Protein AF-A0A537Z0R7-F1 (afdb_monomer_lite)

Secondary structure (DSSP, 8-state):
-HHHHHHHHHHHHHHHHHHHHHHHHHHHHHHHHHHHHHHHHHHHHHHHHT-S-TTTTSHHHHHHHHHHHH-HHHHHHHHHHHHHSHHHHHHHHHHHHHHHHHHHHHHHHHHHHHTT-GGGHHHHHHHHHHHHHHHHHHHHHHHHS--S-HHHHHHHHT-HHHHHH----HHHHHHHHHHHHHHHHHHHHHHHHHHHHHS-HHHHHHHTTHHHHHHHHHHHHHHHHHT---PPPP---

Radius of gyration: 26.12 Å; chains: 1; bounding box: 57×91×68 Å

Structure (mmCIF, N/CA/C/O backbone):
data_AF-A0A537Z0R7-F1
#
_entry.id   AF-A0A537Z0R7-F1
#
loop_
_atom_site.group_PDB
_atom_site.id
_atom_site.type_symbol
_atom_site.label_atom_id
_atom_site.label_alt_id
_atom_site.label_comp_id
_atom_site.label_asym_id
_atom_site.label_entity_id
_atom_site.label_se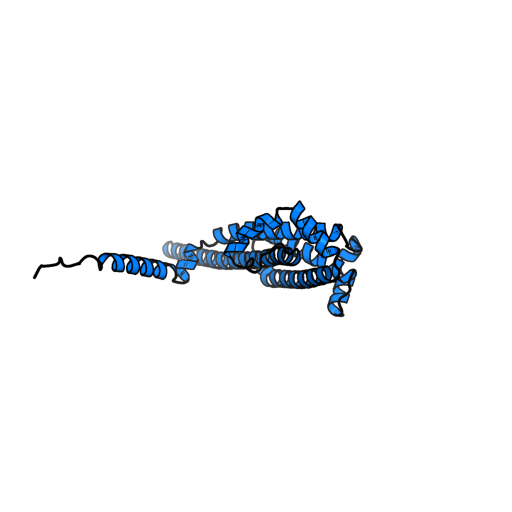q_id
_atom_site.pdbx_PDB_ins_code
_atom_site.Cartn_x
_atom_site.Cartn_y
_atom_site.Cartn_z
_atom_site.occupancy
_atom_site.B_iso_or_equiv
_atom_site.auth_seq_id
_atom_site.auth_comp_id
_atom_site.auth_asym_id
_atom_site.auth_atom_id
_atom_site.pdbx_PDB_model_num
ATOM 1 N N . MET A 1 1 ? -28.484 -10.956 49.593 1.00 58.69 1 MET A N 1
ATOM 2 C CA . MET A 1 1 ? -27.821 -11.671 48.478 1.00 58.69 1 MET A CA 1
ATOM 3 C C . MET A 1 1 ? -28.084 -11.028 47.112 1.00 58.69 1 MET A C 1
ATOM 5 O O . MET A 1 1 ? -27.124 -10.813 46.389 1.00 58.69 1 MET A O 1
ATOM 9 N N . ILE A 1 2 ? -29.323 -10.634 46.776 1.00 66.88 2 ILE A N 1
ATOM 10 C CA . ILE A 1 2 ? -29.669 -10.034 45.463 1.00 66.88 2 ILE A CA 1
ATOM 11 C C . ILE A 1 2 ? -28.912 -8.720 45.167 1.00 66.88 2 ILE A C 1
ATOM 13 O O . ILE A 1 2 ? -28.385 -8.552 44.073 1.00 66.88 2 ILE A O 1
ATOM 17 N N . VAL A 1 3 ? -28.779 -7.821 46.151 1.00 67.44 3 VAL A N 1
ATOM 18 C CA . VAL A 1 3 ? -28.092 -6.521 45.974 1.00 67.44 3 VAL A CA 1
ATOM 19 C C . VAL A 1 3 ? -26.603 -6.687 45.641 1.00 67.44 3 VAL A C 1
ATOM 21 O O . VAL A 1 3 ? -26.072 -5.962 44.811 1.00 67.44 3 VAL A O 1
ATOM 24 N N . VAL A 1 4 ? -25.929 -7.674 46.240 1.00 72.88 4 VAL A N 1
ATOM 25 C CA . VAL A 1 4 ? -24.499 -7.929 45.994 1.00 72.88 4 VAL A CA 1
ATOM 26 C C . VAL A 1 4 ? -24.278 -8.482 44.582 1.00 72.88 4 VAL A C 1
ATOM 28 O O . VAL A 1 4 ? -23.384 -8.016 43.884 1.00 72.88 4 VAL A O 1
ATOM 31 N N . MET A 1 5 ? -25.124 -9.413 44.125 1.00 68.56 5 MET A N 1
ATOM 32 C CA . MET A 1 5 ? -25.055 -9.960 42.761 1.00 68.56 5 MET A CA 1
ATOM 33 C C . MET A 1 5 ? -25.345 -8.906 41.684 1.00 68.56 5 MET A C 1
ATOM 35 O O . MET A 1 5 ? -24.653 -8.872 40.669 1.00 68.56 5 MET A O 1
ATOM 39 N N . LEU A 1 6 ? -26.305 -8.005 41.923 1.00 67.56 6 LEU A N 1
ATOM 40 C CA . LEU A 1 6 ? -26.606 -6.905 41.003 1.00 67.56 6 LEU A CA 1
ATOM 41 C C . LEU A 1 6 ? -25.430 -5.921 40.889 1.00 67.56 6 LEU A C 1
ATOM 43 O O . LEU A 1 6 ? -25.065 -5.525 39.785 1.00 67.56 6 LEU A O 1
ATOM 47 N N . SER A 1 7 ? -24.788 -5.578 42.009 1.00 54.25 7 SER A N 1
ATOM 48 C CA . SER A 1 7 ? -23.606 -4.708 42.012 1.00 54.25 7 SER A CA 1
ATOM 49 C C . SER A 1 7 ? -22.423 -5.330 41.269 1.00 54.25 7 SER A C 1
ATOM 51 O O . SER A 1 7 ? -21.758 -4.642 40.497 1.00 54.25 7 SER A O 1
ATOM 53 N N . VAL A 1 8 ? -22.182 -6.634 41.448 1.00 66.00 8 VAL A N 1
ATOM 54 C CA . VAL A 1 8 ? -21.129 -7.359 40.717 1.00 66.00 8 VAL A CA 1
ATOM 55 C C . VAL A 1 8 ? -21.419 -7.383 39.217 1.00 66.00 8 VAL A C 1
ATOM 57 O O . VAL A 1 8 ? -20.520 -7.101 38.430 1.00 66.00 8 VAL A O 1
ATOM 60 N N . ALA A 1 9 ? -22.665 -7.644 38.812 1.00 66.44 9 ALA A N 1
ATOM 61 C CA . ALA A 1 9 ? -23.053 -7.642 37.403 1.00 66.44 9 ALA A CA 1
ATOM 62 C C . ALA A 1 9 ? -22.859 -6.262 36.750 1.00 66.44 9 ALA A C 1
ATOM 64 O O . ALA A 1 9 ? -22.313 -6.174 35.654 1.00 66.44 9 ALA A O 1
ATOM 65 N N . ILE A 1 10 ? -23.231 -5.181 37.444 1.00 68.12 10 ILE A N 1
ATOM 66 C CA . ILE A 1 10 ? -23.053 -3.807 36.951 1.00 68.12 10 ILE A CA 1
ATOM 67 C C . ILE A 1 10 ? -21.567 -3.447 36.845 1.00 68.12 10 ILE A C 1
ATOM 69 O O . ILE A 1 10 ? -21.148 -2.881 35.838 1.00 68.12 10 ILE A O 1
ATOM 73 N N . ILE A 1 11 ? -20.751 -3.780 37.851 1.00 62.16 11 ILE A N 1
ATOM 74 C CA . ILE A 1 11 ? -19.303 -3.527 37.808 1.00 62.16 11 ILE A CA 1
ATOM 75 C C . ILE A 1 11 ? -18.658 -4.319 36.669 1.00 62.16 11 ILE A C 1
ATOM 77 O O . ILE A 1 11 ? -17.859 -3.753 35.922 1.00 62.16 11 ILE A O 1
ATOM 81 N N . ASN A 1 12 ? -19.023 -5.593 36.505 1.00 62.44 12 ASN A N 1
ATOM 82 C CA . ASN A 1 12 ? -18.499 -6.424 35.431 1.00 62.44 12 ASN A CA 1
ATOM 83 C C . ASN A 1 12 ? -18.873 -5.845 34.064 1.00 62.44 12 ASN A C 1
ATOM 85 O O . ASN A 1 12 ? -17.993 -5.642 33.239 1.00 62.44 12 ASN A O 1
ATOM 89 N N . GLU A 1 13 ? -20.132 -5.452 33.865 1.00 72.44 13 GLU A N 1
ATOM 90 C CA . GLU A 1 13 ? -20.587 -4.814 32.627 1.00 72.44 13 GLU A CA 1
ATOM 91 C C . GLU A 1 13 ? -19.848 -3.494 32.348 1.00 72.44 13 GLU A C 1
ATOM 93 O O . GLU A 1 13 ? -19.425 -3.237 31.223 1.00 72.44 13 GLU A O 1
ATOM 98 N N . VAL A 1 14 ? -19.617 -2.656 33.365 1.00 63.28 14 VAL A N 1
ATOM 99 C CA . VAL A 1 14 ? -18.873 -1.393 33.210 1.00 63.28 14 VAL A CA 1
ATOM 100 C C . VAL A 1 14 ? -17.404 -1.639 32.854 1.00 63.28 14 VAL A C 1
ATOM 102 O O . VAL A 1 14 ? -16.853 -0.931 32.004 1.00 63.28 14 VAL A O 1
ATOM 105 N N . LEU A 1 15 ? -16.760 -2.631 33.472 1.00 58.91 15 LEU A N 1
ATOM 106 C CA . LEU A 1 15 ? -15.382 -3.018 33.163 1.00 58.91 15 LEU A CA 1
ATOM 107 C C . LEU A 1 15 ? -15.274 -3.621 31.761 1.00 58.91 15 LEU A C 1
ATOM 109 O O . LEU A 1 15 ? -14.389 -3.223 31.003 1.00 58.91 15 LEU A O 1
ATOM 113 N N . GLU A 1 16 ? -16.203 -4.500 31.390 1.00 66.19 16 GLU A N 1
ATOM 114 C CA . GLU A 1 16 ? -16.312 -5.096 30.059 1.00 66.19 16 GLU A CA 1
ATOM 115 C C . GLU A 1 16 ? -16.501 -4.001 29.004 1.00 66.19 16 GLU A C 1
ATOM 117 O O . GLU A 1 16 ? -15.815 -3.982 27.984 1.00 66.19 16 GLU A O 1
ATOM 122 N N . ARG A 1 17 ? -17.362 -3.015 29.276 1.00 66.69 17 ARG A N 1
ATOM 123 C CA . ARG A 1 17 ? -17.638 -1.892 28.374 1.00 66.69 17 ARG A CA 1
ATOM 124 C C . ARG A 1 17 ? -16.438 -0.964 28.215 1.00 66.69 17 ARG A C 1
ATOM 126 O O . ARG A 1 17 ? -16.103 -0.595 27.090 1.00 66.69 17 ARG A O 1
ATOM 133 N N . ARG A 1 18 ? -15.736 -0.635 29.308 1.00 63.56 18 ARG A N 1
ATOM 134 C CA . ARG A 1 18 ? -14.476 0.132 29.256 1.00 63.56 18 ARG A CA 1
ATOM 135 C C . ARG A 1 18 ? -13.382 -0.628 28.523 1.00 63.56 18 ARG A C 1
ATOM 137 O O . ARG A 1 18 ? -12.630 -0.021 27.764 1.00 63.56 18 ARG A O 1
ATOM 144 N N . ARG A 1 19 ? -13.278 -1.938 28.753 1.00 61.25 19 ARG A N 1
ATOM 145 C CA . ARG A 1 19 ? -12.341 -2.814 28.053 1.00 61.25 19 ARG A CA 1
ATOM 146 C C . ARG A 1 19 ? -12.653 -2.775 26.560 1.00 61.25 19 ARG A C 1
ATOM 148 O O . ARG A 1 19 ? -11.791 -2.341 25.805 1.00 61.25 19 ARG A O 1
ATOM 155 N N . ARG A 1 20 ? -13.889 -3.074 26.147 1.00 68.69 20 ARG A N 1
ATOM 156 C CA . ARG A 1 20 ? -14.339 -2.987 24.744 1.00 68.69 20 ARG A CA 1
ATOM 157 C C . ARG A 1 20 ? -14.046 -1.617 24.119 1.00 68.69 20 ARG A C 1
ATOM 159 O O . ARG A 1 20 ? -13.521 -1.563 23.015 1.00 68.69 20 ARG A O 1
ATOM 166 N N . GLN A 1 21 ? -14.280 -0.514 24.836 1.00 69.56 21 GLN A N 1
ATOM 167 C CA . GLN A 1 21 ? -13.944 0.834 24.355 1.00 69.56 21 GLN A CA 1
ATOM 168 C C . GLN A 1 21 ? -12.436 1.052 24.167 1.00 69.56 21 GLN A C 1
ATOM 170 O O . GLN A 1 21 ? -12.022 1.559 23.126 1.00 69.56 21 GLN A O 1
ATOM 175 N N . ARG A 1 22 ? -11.590 0.648 25.123 1.00 67.88 22 ARG A N 1
ATOM 176 C CA . ARG A 1 22 ? -10.125 0.754 24.973 1.00 67.88 22 ARG A CA 1
ATOM 177 C C . ARG A 1 22 ? -9.618 -0.084 23.799 1.00 67.88 22 ARG A C 1
ATOM 179 O O . ARG A 1 22 ? -8.789 0.402 23.037 1.00 67.88 22 ARG A O 1
ATOM 186 N N . TRP A 1 23 ? -10.158 -1.289 23.625 1.00 75.00 23 TRP A N 1
ATOM 187 C CA . TRP A 1 23 ? -9.838 -2.150 22.487 1.00 75.00 23 TRP A CA 1
ATOM 188 C C . TRP A 1 23 ? -10.307 -1.553 21.155 1.00 75.00 23 TRP A C 1
ATOM 190 O O . TRP A 1 23 ? -9.570 -1.633 20.182 1.00 75.00 23 TRP A O 1
ATOM 200 N N . SER A 1 24 ? -11.457 -0.872 21.115 1.00 77.94 24 SER A N 1
ATOM 201 C CA . SER A 1 24 ? -11.941 -0.209 19.892 1.00 77.94 24 SER A CA 1
ATOM 202 C C . SER A 1 24 ? -11.053 0.957 19.441 1.00 77.94 24 SER A C 1
ATOM 204 O O . SER A 1 24 ? -10.777 1.089 18.253 1.00 77.94 24 SER A O 1
ATOM 206 N N . ILE A 1 25 ? -10.541 1.763 20.380 1.00 81.88 25 ILE A N 1
ATOM 207 C CA . ILE A 1 25 ? -9.628 2.874 20.065 1.00 81.88 25 ILE A CA 1
ATOM 208 C C . ILE A 1 25 ? -8.294 2.331 19.553 1.00 81.88 25 ILE A C 1
ATOM 210 O O . ILE A 1 25 ? -7.761 2.839 18.572 1.00 81.88 25 ILE A O 1
ATOM 214 N N . LEU A 1 26 ? -7.765 1.292 20.205 1.00 83.56 26 LEU A N 1
ATOM 215 C CA . LEU A 1 26 ? -6.527 0.650 19.778 1.00 83.56 26 LEU A CA 1
ATOM 216 C C . LEU A 1 26 ? -6.678 0.013 18.390 1.00 83.56 26 LEU A C 1
ATOM 218 O O . LEU A 1 26 ? -5.828 0.230 17.537 1.00 83.56 26 LEU A O 1
ATOM 222 N N . ALA A 1 27 ? -7.770 -0.714 18.145 1.00 83.38 27 ALA A N 1
ATOM 223 C CA . ALA A 1 27 ? -8.052 -1.311 16.843 1.00 83.38 27 ALA A CA 1
ATOM 224 C C . ALA A 1 27 ? -8.154 -0.248 15.742 1.00 83.38 27 ALA A C 1
ATOM 226 O O . ALA A 1 27 ? -7.529 -0.392 14.696 1.00 83.38 27 ALA A O 1
ATOM 227 N N . GLN A 1 28 ? -8.871 0.853 15.996 1.00 87.44 28 GLN A N 1
ATOM 228 C CA . GLN A 1 28 ? -8.931 1.959 15.044 1.00 87.44 28 GLN A CA 1
ATOM 229 C C . GLN A 1 28 ? -7.547 2.567 14.795 1.00 87.44 28 GLN A C 1
ATOM 231 O O . GLN A 1 28 ? -7.209 2.843 13.650 1.00 87.44 28 GLN A O 1
ATOM 236 N N . TYR A 1 29 ? -6.742 2.769 15.840 1.00 89.12 29 TYR A N 1
ATOM 237 C CA . TYR A 1 29 ? -5.389 3.299 15.686 1.00 89.12 29 TYR A CA 1
ATOM 238 C C . TYR A 1 29 ? -4.527 2.395 14.793 1.00 89.12 29 TYR A C 1
ATOM 240 O O . TYR A 1 29 ? -3.905 2.886 13.857 1.00 89.12 29 TYR A O 1
ATOM 248 N N . VAL A 1 30 ? -4.539 1.079 15.033 1.00 90.75 30 VAL A N 1
ATOM 249 C CA . VAL A 1 30 ? -3.808 0.110 14.199 1.00 90.75 30 VAL A CA 1
ATOM 250 C C . VAL A 1 30 ? -4.289 0.168 12.752 1.00 90.75 30 VAL A C 1
ATOM 252 O O . VAL A 1 30 ? -3.467 0.250 11.847 1.00 90.75 30 VAL A O 1
ATOM 255 N N . MET A 1 31 ? -5.603 0.211 12.516 1.00 91.25 31 MET A N 1
ATOM 256 C CA . MET A 1 31 ? -6.132 0.351 11.157 1.00 91.25 31 MET A CA 1
ATOM 257 C C . MET A 1 31 ? -5.668 1.635 10.470 1.00 91.25 31 MET A C 1
ATOM 259 O O . MET A 1 31 ? -5.361 1.603 9.287 1.00 91.25 31 MET A O 1
ATOM 263 N N . LEU A 1 32 ? -5.580 2.755 11.189 1.00 92.94 32 LEU A N 1
ATOM 264 C CA . LEU A 1 32 ? -5.088 4.011 10.622 1.00 92.94 32 LEU A CA 1
ATOM 265 C C . LEU A 1 32 ? -3.586 3.962 10.294 1.00 92.94 32 LEU A C 1
ATOM 267 O O . LEU A 1 32 ? -3.168 4.561 9.305 1.00 92.94 32 LEU A O 1
ATOM 271 N N . GLU A 1 33 ? -2.782 3.233 11.071 1.00 94.38 33 GLU A N 1
ATOM 272 C CA . GLU A 1 33 ? -1.371 2.982 10.736 1.00 94.38 33 GLU A CA 1
ATOM 273 C C . GLU A 1 33 ? -1.242 2.098 9.485 1.00 94.38 33 GLU A C 1
ATOM 275 O O . GLU A 1 33 ? -0.419 2.383 8.618 1.00 94.38 33 GLU A O 1
ATOM 280 N N . LEU A 1 34 ? -2.091 1.075 9.346 1.00 94.88 34 LEU A N 1
ATOM 281 C CA . LEU A 1 34 ? -2.148 0.228 8.149 1.00 94.88 34 LEU A CA 1
ATOM 282 C C . LEU A 1 34 ? -2.593 1.022 6.908 1.00 94.88 34 LEU A C 1
ATOM 284 O O . LEU A 1 34 ? -1.977 0.916 5.850 1.00 94.88 34 LEU A O 1
ATOM 288 N N . VAL A 1 35 ? -3.603 1.886 7.056 1.00 95.12 35 VAL A N 1
ATOM 289 C CA . VAL A 1 35 ? -4.034 2.848 6.025 1.00 95.12 35 VAL A CA 1
ATOM 290 C C . VAL A 1 35 ? -2.876 3.740 5.602 1.00 95.12 35 VAL A C 1
ATOM 292 O O . VAL A 1 35 ? -2.627 3.901 4.412 1.00 95.12 35 VAL A O 1
ATOM 295 N N . ARG A 1 36 ? -2.141 4.308 6.565 1.00 93.81 36 ARG A N 1
ATOM 296 C CA . ARG A 1 36 ? -0.975 5.151 6.285 1.00 93.81 36 ARG A CA 1
ATOM 297 C C . ARG A 1 36 ? 0.094 4.385 5.508 1.00 93.81 36 ARG A C 1
ATOM 299 O O . ARG A 1 36 ? 0.631 4.941 4.557 1.00 93.81 36 ARG A O 1
ATOM 306 N N . ASN A 1 37 ? 0.392 3.146 5.897 1.00 95.94 37 ASN A N 1
ATOM 307 C CA . ASN A 1 37 ? 1.381 2.318 5.212 1.00 95.94 37 ASN A CA 1
ATOM 308 C C . ASN A 1 37 ? 0.972 2.032 3.759 1.00 95.94 37 ASN A C 1
ATOM 310 O O . ASN A 1 37 ? 1.729 2.321 2.837 1.00 95.94 37 ASN A O 1
ATOM 314 N N . ALA A 1 38 ? -0.254 1.546 3.550 1.00 96.62 38 ALA A N 1
ATOM 315 C CA . ALA A 1 38 ? -0.785 1.291 2.215 1.00 96.62 38 ALA A CA 1
ATOM 316 C C . ALA A 1 38 ? -0.802 2.570 1.362 1.00 96.62 38 ALA A C 1
ATOM 318 O O . ALA A 1 38 ? -0.400 2.548 0.200 1.00 96.62 38 ALA A O 1
ATOM 319 N N . ARG A 1 39 ? -1.164 3.710 1.964 1.00 95.12 39 ARG A N 1
ATOM 320 C CA . ARG A 1 39 ? -1.139 5.010 1.296 1.00 95.12 39 ARG A CA 1
ATOM 321 C C . ARG A 1 39 ? 0.233 5.384 0.775 1.00 95.12 39 ARG A C 1
ATOM 323 O O . ARG A 1 39 ? 0.349 5.730 -0.393 1.00 95.12 39 ARG A O 1
ATOM 330 N N . LEU A 1 40 ? 1.250 5.290 1.631 1.00 94.38 40 LEU A N 1
ATOM 331 C CA . LEU A 1 40 ? 2.631 5.587 1.254 1.00 94.38 40 LEU A CA 1
ATOM 332 C C . LEU A 1 40 ? 3.071 4.750 0.051 1.00 94.38 40 LEU A C 1
ATOM 334 O O . LEU A 1 40 ? 3.684 5.294 -0.863 1.00 94.38 40 LEU A O 1
ATOM 338 N N . ILE A 1 41 ? 2.690 3.469 0.014 1.00 96.25 41 ILE A N 1
ATOM 339 C CA . ILE A 1 41 ? 3.040 2.569 -1.086 1.00 96.25 41 ILE A CA 1
ATOM 340 C C . ILE A 1 41 ? 2.459 3.062 -2.414 1.00 96.25 41 ILE A C 1
ATOM 342 O O . ILE A 1 41 ? 3.213 3.315 -3.355 1.00 96.25 41 ILE A O 1
ATOM 346 N N . TRP A 1 42 ? 1.137 3.225 -2.520 1.00 95.69 42 TRP A N 1
ATOM 347 C CA . TRP A 1 42 ? 0.546 3.575 -3.815 1.00 95.69 42 TRP A CA 1
ATOM 348 C C . TRP A 1 42 ? 0.859 5.019 -4.231 1.00 95.69 42 TRP A C 1
ATOM 350 O O . TRP A 1 42 ? 1.056 5.274 -5.421 1.00 95.69 42 TRP A O 1
ATOM 360 N N . THR A 1 43 ? 0.979 5.964 -3.287 1.00 93.75 43 THR A N 1
ATOM 361 C CA . THR A 1 43 ? 1.383 7.339 -3.622 1.00 93.75 43 THR A CA 1
ATOM 362 C C . THR A 1 43 ? 2.846 7.420 -4.043 1.00 93.75 43 THR A C 1
ATOM 364 O O . THR A 1 43 ? 3.147 8.138 -4.993 1.00 93.75 43 THR A O 1
ATOM 367 N N . GLY A 1 44 ? 3.739 6.659 -3.398 1.00 92.56 44 GLY A N 1
ATOM 368 C CA . GLY A 1 44 ? 5.155 6.600 -3.768 1.00 92.56 44 GLY A CA 1
ATOM 369 C C . GLY A 1 44 ? 5.354 6.032 -5.175 1.00 92.56 44 GLY A C 1
ATOM 370 O O . GLY A 1 44 ? 6.151 6.556 -5.954 1.00 92.56 44 GLY A O 1
ATOM 371 N N . VAL A 1 45 ? 4.556 5.027 -5.557 1.00 94.75 45 VAL A N 1
ATOM 372 C CA . VAL A 1 45 ? 4.538 4.499 -6.931 1.00 94.75 45 VAL A CA 1
ATOM 373 C C . VAL A 1 45 ? 4.068 5.554 -7.936 1.00 94.75 45 VAL A C 1
ATOM 375 O O . VAL A 1 45 ? 4.716 5.737 -8.967 1.00 94.75 45 VAL A O 1
ATOM 378 N N . LEU A 1 46 ? 2.973 6.272 -7.658 1.00 94.06 46 LEU A N 1
ATOM 379 C CA . LEU A 1 46 ? 2.491 7.333 -8.554 1.00 94.06 46 LEU A CA 1
ATOM 380 C C . LEU A 1 46 ? 3.493 8.482 -8.707 1.00 94.06 46 LEU A C 1
ATOM 382 O O . LEU A 1 46 ? 3.619 9.042 -9.799 1.00 94.06 46 LEU A O 1
ATOM 386 N N . GLU A 1 47 ? 4.190 8.841 -7.631 1.00 92.00 47 GLU A N 1
ATOM 387 C CA . GLU A 1 47 ? 5.238 9.859 -7.649 1.00 92.00 47 GLU A CA 1
ATOM 388 C C . GLU A 1 47 ? 6.376 9.450 -8.592 1.00 92.00 47 GLU A C 1
ATOM 390 O O . GLU A 1 47 ? 6.713 10.196 -9.513 1.00 92.00 47 GLU A O 1
ATOM 395 N N . HIS A 1 48 ? 6.883 8.222 -8.468 1.00 92.06 48 HIS A N 1
ATOM 396 C CA . HIS A 1 48 ? 7.941 7.704 -9.343 1.00 92.06 48 HIS A CA 1
ATOM 397 C C . HIS A 1 48 ? 7.487 7.517 -10.798 1.00 92.06 48 HIS A C 1
ATOM 399 O O . HIS A 1 48 ? 8.255 7.751 -11.741 1.00 92.06 48 HIS A O 1
ATOM 405 N N . ALA A 1 49 ? 6.218 7.157 -11.000 1.00 93.00 49 ALA A N 1
ATOM 406 C CA . ALA A 1 49 ? 5.594 7.111 -12.317 1.00 93.00 49 ALA A CA 1
ATOM 407 C C . ALA A 1 49 ? 5.441 8.509 -12.954 1.00 93.00 49 ALA A C 1
ATOM 409 O O . ALA A 1 49 ? 5.217 8.601 -14.160 1.00 93.00 49 ALA A O 1
ATOM 410 N N . GLY A 1 50 ? 5.605 9.594 -12.185 1.00 91.25 50 GLY A N 1
ATOM 411 C CA . GLY A 1 50 ? 5.414 10.970 -12.653 1.00 91.25 50 GLY A CA 1
ATOM 412 C C . GLY A 1 50 ? 3.942 11.345 -12.839 1.00 91.25 50 GLY A C 1
ATOM 413 O O . GLY A 1 50 ? 3.629 12.269 -13.586 1.00 91.25 50 GLY A O 1
ATOM 414 N N . LEU A 1 51 ? 3.036 10.608 -12.192 1.00 90.12 51 LEU A N 1
ATOM 415 C CA . LEU A 1 51 ? 1.586 10.795 -12.280 1.00 90.12 51 LEU A CA 1
ATOM 416 C C . LEU A 1 51 ? 1.036 11.639 -11.124 1.00 90.12 51 LEU A C 1
ATOM 418 O O . LEU A 1 51 ? -0.084 12.141 -11.206 1.00 90.12 51 LEU A O 1
ATOM 422 N N . LEU A 1 52 ? 1.815 11.812 -10.055 1.00 85.19 52 LEU A N 1
ATOM 423 C CA . LEU A 1 52 ? 1.445 12.651 -8.923 1.00 85.19 52 LEU A CA 1
ATOM 424 C C . LEU A 1 52 ? 1.861 14.107 -9.185 1.00 85.19 52 LEU A C 1
ATOM 426 O O . LEU A 1 52 ? 3.013 14.395 -9.504 1.00 85.19 52 LEU A O 1
ATOM 430 N N . ALA A 1 53 ? 0.924 15.046 -9.035 1.00 72.81 53 ALA A N 1
ATOM 431 C CA . ALA A 1 53 ? 1.252 16.471 -9.071 1.00 72.81 53 ALA A CA 1
ATOM 432 C C . ALA A 1 53 ? 2.132 16.859 -7.858 1.00 72.81 53 ALA A C 1
ATOM 434 O O . ALA A 1 53 ? 2.016 16.219 -6.814 1.00 72.81 53 ALA A O 1
ATOM 435 N N . PRO A 1 54 ? 2.930 17.945 -7.916 1.00 65.19 54 PRO A N 1
ATOM 436 C CA . PRO A 1 54 ? 3.781 18.387 -6.797 1.00 65.19 54 PRO A CA 1
ATOM 437 C C . PRO A 1 54 ? 3.026 18.645 -5.478 1.00 65.19 54 PRO A C 1
ATOM 439 O O . PRO A 1 54 ? 3.592 18.525 -4.398 1.00 65.19 54 PRO A O 1
ATOM 442 N N . ASP A 1 55 ? 1.732 18.969 -5.564 1.00 64.75 55 ASP A N 1
ATOM 443 C CA . ASP A 1 55 ? 0.824 19.159 -4.424 1.00 64.75 55 ASP A CA 1
ATOM 444 C C . ASP A 1 55 ? -0.034 17.912 -4.107 1.00 64.75 55 ASP A C 1
ATOM 446 O O . ASP A 1 55 ? -0.892 17.949 -3.224 1.00 64.75 55 ASP A O 1
ATOM 450 N N . GLY A 1 56 ? 0.180 16.804 -4.822 1.00 59.50 56 GLY A N 1
ATOM 451 C CA . GLY A 1 56 ? -0.646 15.594 -4.804 1.00 59.50 56 GLY A CA 1
ATOM 452 C C . GLY A 1 56 ? -0.617 14.811 -3.489 1.00 59.50 56 GLY A C 1
ATOM 453 O O . GLY A 1 56 ? -1.491 13.975 -3.264 1.00 59.50 56 GLY A O 1
ATOM 454 N N . ALA A 1 57 ? 0.325 15.119 -2.594 1.00 55.69 57 ALA A N 1
ATOM 455 C CA . ALA A 1 57 ? 0.422 14.534 -1.258 1.00 55.69 57 ALA A CA 1
ATOM 456 C C . ALA A 1 57 ? -0.481 15.219 -0.208 1.00 55.69 57 ALA A C 1
ATOM 458 O O . ALA A 1 57 ? -0.516 14.791 0.950 1.00 55.69 57 ALA A O 1
ATOM 459 N N . ARG A 1 58 ? -1.217 16.289 -0.562 1.00 66.19 58 ARG A N 1
ATOM 460 C CA . ARG A 1 58 ? -2.187 16.901 0.363 1.00 66.19 58 ARG A CA 1
ATOM 461 C C . ARG A 1 58 ? -3.340 15.926 0.649 1.00 66.19 58 ARG A C 1
ATOM 463 O O . ARG A 1 58 ? -3.774 15.222 -0.255 1.00 66.19 58 ARG A O 1
ATOM 470 N N . PRO A 1 59 ? -3.917 15.909 1.867 1.00 61.06 59 PRO A N 1
ATOM 471 C CA . PRO A 1 59 ? -5.015 14.995 2.205 1.00 61.06 59 PRO A CA 1
ATOM 472 C C . PRO A 1 59 ? -6.197 15.067 1.228 1.00 61.06 59 PRO A C 1
ATOM 474 O O . PRO A 1 59 ? -6.828 14.061 0.936 1.00 61.06 59 PRO A O 1
ATOM 477 N N . GLU A 1 60 ? -6.457 16.262 0.701 1.00 59.94 60 GLU A N 1
ATOM 478 C CA . GLU A 1 60 ? -7.575 16.583 -0.195 1.00 59.94 60 GLU A CA 1
ATOM 479 C C . GLU A 1 60 ? -7.336 16.091 -1.633 1.00 59.94 60 GLU A C 1
ATOM 481 O O . GLU A 1 60 ? -8.282 15.927 -2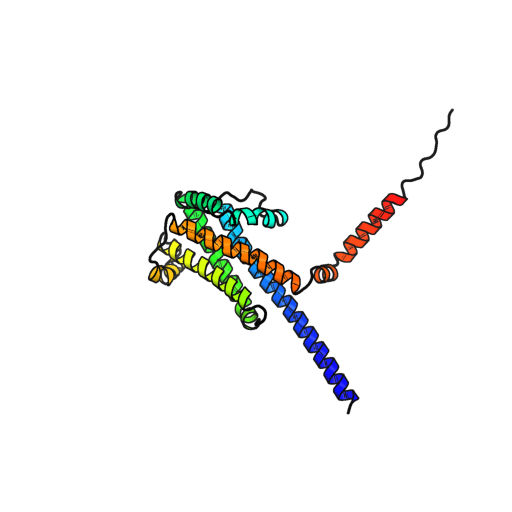.398 1.00 59.94 60 GLU A O 1
ATOM 486 N N . SER A 1 61 ? -6.076 15.829 -2.000 1.00 67.31 61 SER A N 1
ATOM 487 C CA . SER A 1 61 ? -5.686 15.288 -3.305 1.00 67.31 61 SER A CA 1
ATOM 488 C C . SER A 1 61 ? -5.509 13.771 -3.301 1.00 67.31 61 SER A C 1
ATOM 490 O O . SER A 1 61 ? -5.505 13.174 -4.371 1.00 67.31 61 SER A O 1
ATOM 492 N N . VAL A 1 62 ? -5.415 13.129 -2.131 1.00 74.38 62 VAL A N 1
ATOM 493 C CA . VAL A 1 62 ? -5.282 11.665 -2.023 1.00 74.38 62 VAL A CA 1
ATOM 494 C C . VAL A 1 62 ? -6.471 10.961 -2.687 1.00 74.38 62 VAL A C 1
ATOM 496 O O . VAL A 1 62 ? -6.274 10.164 -3.601 1.00 74.38 62 VAL A O 1
ATOM 499 N N . ASP A 1 63 ? -7.707 11.319 -2.324 1.00 74.38 63 ASP A N 1
ATOM 500 C CA . ASP A 1 63 ? -8.908 10.714 -2.925 1.00 74.38 63 ASP A CA 1
ATOM 501 C C . ASP A 1 63 ? -9.006 10.997 -4.437 1.00 74.38 63 ASP A C 1
ATOM 503 O O . ASP A 1 63 ? -9.496 10.168 -5.207 1.00 74.38 63 ASP A O 1
ATOM 507 N N . ALA A 1 64 ? -8.501 12.154 -4.877 1.00 79.88 64 ALA A N 1
ATOM 508 C CA . ALA A 1 64 ? -8.478 12.546 -6.284 1.00 79.88 64 ALA A CA 1
ATOM 509 C C . ALA A 1 64 ? -7.450 11.758 -7.115 1.00 79.88 64 ALA A C 1
ATOM 511 O O . ALA A 1 64 ? -7.625 11.634 -8.327 1.00 79.88 64 ALA A O 1
ATOM 512 N N . ASN A 1 65 ? -6.414 11.200 -6.479 1.00 85.81 65 ASN A N 1
ATOM 513 C CA . ASN A 1 65 ? -5.347 10.451 -7.144 1.00 85.81 65 ASN A CA 1
ATOM 514 C C . ASN A 1 65 ? -5.634 8.946 -7.239 1.00 85.81 65 ASN A C 1
ATOM 516 O O . ASN A 1 65 ? -5.104 8.289 -8.131 1.00 85.81 65 ASN A O 1
ATOM 520 N N . GLY A 1 66 ? -6.500 8.389 -6.384 1.00 86.62 66 GLY A N 1
ATOM 521 C CA . GLY A 1 66 ? -6.883 6.969 -6.435 1.00 86.62 66 GLY A CA 1
ATOM 522 C C . GLY A 1 66 ? -7.336 6.466 -7.823 1.00 86.62 66 GLY A C 1
ATOM 523 O O . GLY A 1 66 ? -6.937 5.372 -8.225 1.00 86.62 66 GLY A O 1
ATOM 524 N N . PRO A 1 67 ? -8.109 7.237 -8.623 1.00 92.44 67 PRO A N 1
ATOM 525 C CA . PRO A 1 67 ? -8.438 6.860 -9.999 1.00 92.44 67 PRO A CA 1
ATOM 526 C C . PRO A 1 67 ? -7.223 6.634 -10.908 1.00 92.44 67 PRO A C 1
ATOM 528 O O . PRO A 1 67 ? -7.313 5.802 -11.804 1.00 92.44 67 PRO A O 1
ATOM 531 N N . LEU A 1 68 ? -6.100 7.323 -10.673 1.00 92.50 68 LEU A N 1
ATOM 532 C CA . LEU A 1 68 ? -4.872 7.161 -11.461 1.00 92.50 68 LEU A CA 1
ATOM 533 C C . LEU A 1 68 ? -4.232 5.787 -11.238 1.00 92.50 68 LEU A C 1
ATOM 535 O O . LEU A 1 68 ? -3.683 5.212 -12.168 1.00 92.50 68 LEU A O 1
ATOM 539 N N . VAL A 1 69 ? -4.338 5.234 -10.024 1.00 93.44 69 VAL A N 1
ATOM 540 C CA . VAL A 1 69 ? -3.857 3.873 -9.723 1.00 93.44 69 VAL A CA 1
ATOM 541 C C . VAL A 1 69 ? -4.736 2.812 -10.395 1.00 93.44 69 VAL A C 1
ATOM 543 O O . VAL A 1 69 ? -4.258 1.765 -10.834 1.00 93.44 69 VAL A O 1
ATOM 546 N N . ARG A 1 70 ? -6.041 3.090 -10.497 1.00 93.44 70 ARG A N 1
ATOM 547 C CA . ARG A 1 70 ? -7.024 2.199 -11.130 1.00 93.44 70 ARG A CA 1
ATOM 548 C C . ARG A 1 70 ? -7.014 2.255 -12.656 1.00 93.44 70 ARG A C 1
ATOM 550 O O . ARG A 1 70 ? -7.560 1.353 -13.288 1.00 93.44 70 ARG A O 1
ATOM 557 N N . ASP A 1 71 ? -6.403 3.276 -13.253 1.00 95.75 71 ASP A N 1
ATOM 558 C CA . ASP A 1 71 ? -6.117 3.314 -14.686 1.00 95.75 71 ASP A CA 1
ATOM 559 C C . ASP A 1 71 ? -4.951 2.368 -15.009 1.00 95.75 71 ASP A C 1
ATOM 561 O O . ASP A 1 71 ? -3.812 2.794 -15.200 1.00 95.75 71 ASP A O 1
ATOM 565 N N . THR A 1 72 ? -5.232 1.058 -15.034 1.00 94.94 72 THR A N 1
ATOM 566 C CA . THR A 1 72 ? -4.215 0.021 -15.269 1.00 94.94 72 THR A CA 1
ATOM 567 C C . THR A 1 72 ? -3.390 0.298 -16.533 1.00 94.94 72 THR A C 1
ATOM 569 O O . THR A 1 72 ? -2.166 0.302 -16.427 1.00 94.94 72 THR A O 1
ATOM 572 N N . PRO A 1 73 ? -3.980 0.588 -17.715 1.00 96.19 73 PRO A N 1
ATOM 573 C CA . PRO A 1 73 ? -3.187 0.882 -18.909 1.00 96.19 73 PRO A CA 1
ATOM 574 C C . PRO A 1 73 ? -2.278 2.108 -18.749 1.00 96.19 73 PRO A C 1
ATOM 576 O O . PRO A 1 73 ? -1.112 2.049 -19.146 1.00 96.19 73 PRO A O 1
ATOM 579 N N . GLY A 1 74 ? -2.791 3.199 -18.167 1.00 95.25 74 GLY A N 1
ATOM 580 C CA . GLY A 1 74 ? -2.024 4.425 -17.948 1.00 95.25 74 GLY A CA 1
ATOM 581 C C . GLY A 1 74 ? -0.865 4.224 -16.973 1.00 95.25 74 GLY A C 1
ATOM 582 O O . GLY A 1 74 ? 0.276 4.581 -17.278 1.00 95.25 74 GLY A O 1
ATOM 583 N N . LEU A 1 75 ? -1.132 3.577 -15.836 1.00 96.12 75 LEU A N 1
ATOM 584 C CA . LEU A 1 75 ? -0.126 3.282 -14.822 1.00 96.12 75 LEU A CA 1
ATOM 585 C C . LEU A 1 75 ? 0.945 2.314 -15.345 1.00 96.12 75 LEU A C 1
ATOM 587 O O . LEU A 1 75 ? 2.137 2.576 -15.181 1.00 96.12 75 LEU A O 1
ATOM 591 N N . THR A 1 76 ? 0.549 1.235 -16.029 1.00 96.94 76 THR A N 1
ATOM 592 C CA . THR A 1 76 ? 1.490 0.290 -16.650 1.00 96.94 76 THR A CA 1
ATOM 593 C C . THR A 1 76 ? 2.382 0.994 -17.671 1.00 96.94 76 THR A C 1
ATOM 595 O O . THR A 1 76 ? 3.596 0.787 -17.670 1.00 96.94 76 THR A O 1
ATOM 598 N N . ALA A 1 77 ? 1.822 1.852 -18.530 1.00 96.38 77 ALA A N 1
ATOM 599 C CA . ALA A 1 77 ? 2.605 2.594 -19.516 1.00 96.38 77 ALA A CA 1
ATOM 600 C C . ALA A 1 77 ? 3.624 3.537 -18.854 1.00 96.38 77 ALA A C 1
ATOM 602 O O . ALA A 1 77 ? 4.782 3.578 -19.275 1.00 96.38 77 ALA A O 1
ATOM 603 N N . ALA A 1 78 ? 3.223 4.252 -17.799 1.00 96.31 78 ALA A N 1
ATOM 604 C CA . ALA A 1 78 ? 4.111 5.140 -17.052 1.00 96.31 78 ALA A CA 1
ATOM 605 C C . ALA A 1 78 ? 5.240 4.367 -16.348 1.00 96.31 78 ALA A C 1
ATOM 607 O O . ALA A 1 78 ? 6.408 4.752 -16.435 1.00 96.31 78 ALA A O 1
ATOM 608 N N . LEU A 1 79 ? 4.927 3.234 -15.716 1.00 96.50 79 LEU A N 1
ATOM 609 C CA . LEU A 1 79 ? 5.923 2.397 -15.042 1.00 96.50 79 LEU A CA 1
ATOM 610 C C . LEU A 1 79 ? 6.880 1.710 -16.014 1.00 96.50 79 LEU A C 1
ATOM 612 O O . LEU A 1 79 ? 8.065 1.595 -15.717 1.00 96.50 79 LEU A O 1
ATOM 616 N N . ARG A 1 80 ? 6.433 1.327 -17.213 1.00 96.06 80 ARG A N 1
ATOM 617 C CA . ARG A 1 80 ? 7.349 0.823 -18.249 1.00 96.06 80 ARG A CA 1
ATOM 618 C C . ARG A 1 80 ? 8.389 1.868 -18.652 1.00 96.06 80 ARG A C 1
ATOM 620 O O . ARG A 1 80 ? 9.536 1.507 -18.887 1.00 96.06 80 ARG A O 1
ATOM 627 N N . GLN A 1 81 ? 8.033 3.154 -18.667 1.00 95.19 81 GLN A N 1
ATOM 628 C CA . GLN A 1 81 ? 9.013 4.223 -18.895 1.00 95.19 81 GLN A CA 1
ATOM 629 C C . GLN A 1 81 ? 9.997 4.381 -17.730 1.00 95.19 81 GLN A C 1
ATOM 631 O O . GLN A 1 81 ? 11.149 4.728 -17.966 1.00 95.19 81 GLN A O 1
ATOM 636 N N . VAL A 1 82 ? 9.564 4.129 -16.489 1.00 95.00 82 VAL A N 1
ATOM 637 C CA . VAL A 1 82 ? 10.456 4.113 -15.317 1.00 95.00 82 VAL A CA 1
ATOM 638 C C . VAL A 1 82 ? 11.463 2.974 -15.426 1.00 95.00 82 VAL A C 1
ATOM 640 O O . VAL A 1 82 ? 12.649 3.199 -15.236 1.00 95.00 82 VAL A O 1
ATOM 643 N N . VAL A 1 83 ? 11.007 1.764 -15.760 1.00 94.12 83 VAL A N 1
ATOM 644 C CA . VAL A 1 83 ? 11.856 0.561 -15.761 1.00 94.12 83 VAL A CA 1
ATOM 645 C C . VAL A 1 83 ? 12.902 0.563 -16.886 1.00 94.12 83 VAL A C 1
ATOM 647 O O . VAL A 1 83 ? 13.930 -0.091 -16.757 1.00 94.12 83 VAL A O 1
ATOM 650 N N . VAL A 1 84 ? 12.670 1.290 -17.983 1.00 93.81 84 VAL A N 1
ATOM 651 C CA . VAL A 1 84 ? 13.639 1.414 -19.093 1.00 93.81 84 VAL A CA 1
ATOM 652 C C . VAL A 1 84 ? 14.734 2.458 -18.807 1.00 93.81 84 VAL A C 1
ATOM 654 O O . VAL A 1 84 ? 15.774 2.447 -19.462 1.00 93.81 84 VAL A O 1
ATOM 657 N N . ASP A 1 85 ? 14.525 3.356 -17.842 1.00 93.44 85 ASP A N 1
ATOM 658 C CA . ASP A 1 85 ? 15.495 4.374 -17.432 1.00 93.44 85 ASP A CA 1
ATOM 659 C C . ASP A 1 85 ? 16.198 3.939 -16.139 1.00 93.44 85 ASP A C 1
ATOM 661 O O . ASP A 1 85 ? 15.606 3.981 -15.063 1.00 93.44 85 ASP A O 1
ATOM 665 N N . ASP A 1 86 ? 17.477 3.564 -16.229 1.00 91.31 86 ASP A N 1
ATOM 666 C CA . ASP A 1 86 ? 18.263 3.058 -15.094 1.00 91.31 86 ASP A CA 1
ATOM 667 C C . ASP A 1 86 ? 18.289 4.009 -13.884 1.00 91.31 86 ASP A C 1
ATOM 669 O O . ASP A 1 86 ? 18.344 3.562 -12.737 1.00 91.31 86 ASP A O 1
ATOM 673 N N . VAL A 1 87 ? 18.262 5.328 -14.110 1.00 93.12 87 VAL A N 1
ATOM 674 C CA . VAL A 1 87 ? 18.280 6.314 -13.020 1.00 93.12 87 VAL A CA 1
ATOM 675 C C . VAL A 1 87 ? 16.929 6.332 -12.316 1.00 93.12 87 VAL A C 1
ATOM 677 O O . VAL A 1 87 ? 16.876 6.309 -11.084 1.00 93.12 87 VAL A O 1
ATOM 680 N N . ARG A 1 88 ? 15.833 6.336 -13.081 1.00 94.12 88 ARG A N 1
ATOM 681 C CA . ARG A 1 88 ? 14.477 6.298 -12.514 1.00 94.12 88 ARG A CA 1
ATOM 682 C C . ARG A 1 88 ? 14.171 4.955 -11.858 1.00 94.12 88 ARG A C 1
ATOM 684 O O . ARG A 1 88 ? 13.550 4.936 -10.797 1.00 94.12 88 ARG A O 1
ATOM 691 N N . LEU A 1 89 ? 14.630 3.857 -12.452 1.00 93.75 89 LEU A N 1
ATOM 692 C CA . LEU A 1 89 ? 14.515 2.515 -11.896 1.00 93.75 89 LEU A CA 1
ATOM 693 C C . LEU A 1 89 ? 15.241 2.412 -10.553 1.00 93.75 89 LEU A C 1
ATOM 695 O O . LEU A 1 89 ? 14.667 1.884 -9.604 1.00 93.75 89 LEU A O 1
ATOM 699 N N . ARG A 1 90 ? 16.456 2.966 -10.439 1.00 92.31 90 ARG A N 1
ATOM 700 C CA . ARG A 1 90 ? 17.181 3.005 -9.161 1.00 92.31 90 ARG A CA 1
ATOM 701 C C . ARG A 1 90 ? 16.423 3.798 -8.098 1.00 92.31 90 ARG A C 1
ATOM 703 O O . ARG A 1 90 ? 16.309 3.325 -6.974 1.00 92.31 90 ARG A O 1
ATOM 710 N N . GLY A 1 91 ? 15.850 4.948 -8.460 1.00 93.19 91 GLY A N 1
ATOM 711 C CA . GLY A 1 91 ? 14.992 5.717 -7.549 1.00 93.19 91 GLY A CA 1
ATOM 712 C C . GLY A 1 91 ? 13.786 4.907 -7.059 1.00 93.19 91 GLY A C 1
ATOM 713 O O . GLY A 1 91 ? 13.560 4.796 -5.858 1.00 93.19 91 GLY A O 1
ATOM 714 N N . LEU A 1 92 ? 13.071 4.246 -7.977 1.00 94.44 92 LEU A N 1
ATOM 715 C CA . LEU A 1 92 ? 11.948 3.367 -7.630 1.00 94.44 92 LEU A CA 1
ATOM 716 C C . LEU A 1 92 ? 12.381 2.200 -6.727 1.00 94.44 92 LEU A C 1
ATOM 718 O O . LEU A 1 92 ? 11.663 1.836 -5.799 1.00 94.44 92 LEU A O 1
ATOM 722 N N . HIS A 1 93 ? 13.544 1.603 -6.986 1.00 93.75 93 HIS A N 1
ATOM 723 C CA . HIS A 1 93 ? 14.095 0.519 -6.171 1.00 93.75 93 HIS A CA 1
ATOM 724 C C . HIS A 1 93 ? 14.439 0.986 -4.753 1.00 93.75 93 HIS A C 1
ATOM 726 O O . HIS A 1 93 ? 14.101 0.304 -3.784 1.00 93.75 93 HIS A O 1
ATOM 732 N N . GLU A 1 94 ? 15.068 2.151 -4.608 1.00 93.50 94 GLU A N 1
ATOM 733 C CA . GLU A 1 94 ? 15.339 2.751 -3.299 1.00 93.50 94 GLU A CA 1
ATOM 734 C C . GLU A 1 94 ? 14.042 3.017 -2.523 1.00 93.50 94 GLU A C 1
ATOM 736 O O . GLU A 1 94 ? 13.954 2.652 -1.349 1.00 93.50 94 GLU A O 1
ATOM 741 N N . GLU A 1 95 ? 13.014 3.548 -3.186 1.00 94.50 95 GLU A N 1
ATOM 742 C CA . GLU A 1 95 ? 11.704 3.783 -2.574 1.00 94.50 95 GLU A CA 1
ATOM 743 C C . GLU A 1 95 ? 11.030 2.473 -2.135 1.00 94.50 95 GLU A C 1
ATOM 745 O O . GLU A 1 95 ? 10.583 2.355 -0.995 1.00 94.50 95 GLU A O 1
ATOM 750 N N . ILE A 1 96 ? 11.022 1.440 -2.987 1.00 95.19 96 ILE A N 1
ATOM 751 C CA . ILE A 1 96 ? 10.484 0.111 -2.642 1.00 95.19 96 ILE A CA 1
ATOM 752 C C . ILE A 1 96 ? 11.178 -0.458 -1.398 1.00 95.19 96 ILE A C 1
ATOM 754 O O . ILE A 1 96 ? 10.518 -1.042 -0.536 1.00 95.19 96 ILE A O 1
ATOM 758 N N . ALA A 1 97 ? 12.489 -0.262 -1.261 1.00 93.44 97 ALA A N 1
ATOM 759 C CA . ALA A 1 97 ? 13.234 -0.724 -0.096 1.00 93.44 97 ALA A CA 1
ATOM 760 C C . ALA A 1 97 ? 12.835 0.009 1.191 1.00 93.44 97 ALA A C 1
ATOM 762 O O . ALA A 1 97 ? 12.703 -0.617 2.248 1.00 93.44 97 ALA A O 1
ATOM 763 N N . VAL A 1 98 ? 12.625 1.326 1.106 1.00 93.94 98 VAL A N 1
ATOM 764 C CA . VAL A 1 98 ? 12.135 2.146 2.223 1.00 93.94 98 VAL A CA 1
ATOM 765 C C . VAL A 1 98 ? 10.727 1.708 2.628 1.00 93.94 98 VAL A C 1
ATOM 767 O O . VAL A 1 98 ? 10.474 1.472 3.811 1.00 93.94 98 VAL A O 1
ATOM 770 N N . LEU A 1 99 ? 9.829 1.528 1.659 1.00 94.69 99 LEU A N 1
ATOM 771 C CA . LEU A 1 99 ? 8.446 1.110 1.886 1.00 94.69 99 LEU A CA 1
ATOM 772 C C . LEU A 1 99 ? 8.342 -0.312 2.458 1.00 94.69 99 LEU A C 1
ATOM 774 O O . LEU A 1 99 ? 7.539 -0.553 3.363 1.00 94.69 99 LEU A O 1
ATOM 778 N N . ALA A 1 100 ? 9.173 -1.245 1.986 1.00 94.31 100 ALA A N 1
ATOM 779 C CA . ALA A 1 100 ? 9.244 -2.600 2.529 1.00 94.31 100 ALA A CA 1
ATOM 780 C C . ALA A 1 100 ? 9.708 -2.591 3.994 1.00 94.31 100 ALA A C 1
ATOM 782 O O . ALA A 1 100 ? 9.073 -3.203 4.852 1.00 94.31 100 ALA A O 1
ATOM 783 N N . ALA A 1 101 ? 10.763 -1.831 4.309 1.00 92.94 101 ALA A N 1
ATOM 784 C CA . ALA A 1 101 ? 11.238 -1.689 5.684 1.00 92.94 101 ALA A CA 1
ATOM 785 C C . ALA A 1 101 ? 10.190 -1.033 6.600 1.00 92.94 101 ALA A C 1
ATOM 787 O O . ALA A 1 101 ? 10.024 -1.453 7.747 1.00 92.94 101 ALA A O 1
ATOM 788 N N . HIS A 1 102 ? 9.469 -0.027 6.097 1.00 93.75 102 HIS A N 1
ATOM 789 C CA . HIS A 1 102 ? 8.389 0.617 6.841 1.00 93.75 102 HIS A CA 1
ATOM 790 C C . HIS A 1 102 ? 7.220 -0.343 7.108 1.00 93.75 102 HIS A C 1
ATOM 792 O O . HIS A 1 102 ? 6.717 -0.397 8.230 1.00 93.75 102 HIS A O 1
ATOM 798 N N . SER A 1 103 ? 6.837 -1.147 6.112 1.00 93.12 103 SER A N 1
ATOM 799 C CA . SER A 1 103 ? 5.775 -2.153 6.242 1.00 93.12 103 SER A CA 1
ATOM 800 C C . SER A 1 103 ? 6.115 -3.198 7.308 1.00 93.12 103 SER A C 1
ATOM 802 O O . SER A 1 103 ? 5.298 -3.460 8.195 1.00 93.12 103 SER A O 1
ATOM 804 N N . ASP A 1 104 ? 7.342 -3.729 7.286 1.00 92.69 104 ASP A N 1
ATOM 805 C CA . ASP A 1 104 ? 7.841 -4.665 8.302 1.00 92.69 104 ASP A CA 1
ATOM 806 C C . ASP A 1 104 ? 7.807 -4.054 9.710 1.00 92.69 104 ASP A C 1
ATOM 808 O O . ASP A 1 104 ? 7.419 -4.715 10.679 1.00 92.69 104 ASP A O 1
ATOM 812 N N . GLU A 1 105 ? 8.183 -2.779 9.846 1.00 93.94 105 GLU A N 1
ATOM 813 C CA . GLU A 1 105 ? 8.151 -2.076 11.128 1.00 93.94 105 GLU A CA 1
ATOM 814 C C . GLU A 1 105 ? 6.720 -1.931 11.664 1.00 93.94 105 GLU A C 1
ATOM 816 O O . GLU A 1 105 ? 6.466 -2.219 12.839 1.00 93.94 105 GLU A O 1
ATOM 821 N N . VAL A 1 106 ? 5.777 -1.498 10.819 1.00 91.81 106 VAL A N 1
ATOM 822 C CA . VAL A 1 106 ? 4.366 -1.321 11.194 1.00 91.81 106 VAL A CA 1
ATOM 823 C C . VAL A 1 106 ? 3.756 -2.657 11.614 1.00 91.81 106 VAL A C 1
ATOM 825 O O . VAL A 1 106 ? 3.146 -2.739 12.686 1.00 91.81 106 VAL A O 1
ATOM 828 N N . LEU A 1 107 ? 3.959 -3.715 10.823 1.00 91.31 107 LEU A N 1
ATOM 829 C CA . LEU A 1 107 ? 3.434 -5.041 11.143 1.00 91.31 107 LEU A CA 1
ATOM 830 C C . LEU A 1 107 ? 4.075 -5.616 12.408 1.00 91.31 107 LEU A C 1
ATOM 832 O O . LEU A 1 107 ? 3.363 -6.099 13.289 1.00 91.31 107 LEU A O 1
ATOM 836 N N . GLY A 1 108 ? 5.396 -5.503 12.556 1.00 88.94 108 GLY A N 1
ATOM 837 C CA . GLY A 1 108 ? 6.114 -5.975 13.740 1.00 88.94 108 GLY A CA 1
ATOM 838 C C . GLY A 1 108 ? 5.674 -5.267 15.024 1.00 88.94 108 GLY A C 1
ATOM 839 O O . GLY A 1 108 ? 5.486 -5.911 16.058 1.00 88.94 108 GLY A O 1
ATOM 840 N N . ARG A 1 109 ? 5.439 -3.950 14.959 1.00 91.12 109 ARG A N 1
ATOM 841 C CA . ARG A 1 109 ? 4.973 -3.143 16.098 1.00 91.12 109 ARG A CA 1
ATOM 842 C C . ARG A 1 109 ? 3.584 -3.566 16.580 1.00 91.12 109 ARG A C 1
ATOM 844 O O . ARG A 1 109 ? 3.331 -3.551 17.785 1.00 91.12 109 ARG A O 1
ATOM 851 N N . TRP A 1 110 ? 2.694 -3.942 15.660 1.00 89.44 110 TRP A N 1
ATOM 852 C CA . TRP A 1 110 ? 1.285 -4.214 15.966 1.00 89.44 110 TRP A CA 1
ATOM 853 C C . TRP A 1 110 ? 0.896 -5.695 15.956 1.00 89.44 110 TRP A C 1
ATOM 855 O O . TRP A 1 110 ? -0.242 -6.010 16.303 1.00 89.44 110 TRP A O 1
ATOM 865 N N . ALA A 1 111 ? 1.822 -6.610 15.650 1.00 84.62 111 ALA A N 1
ATOM 866 C CA . ALA A 1 111 ? 1.570 -8.049 15.531 1.00 84.62 111 ALA A CA 1
ATOM 867 C C . ALA A 1 111 ? 0.771 -8.630 16.708 1.00 84.62 111 ALA A C 1
ATOM 869 O O . ALA A 1 111 ? -0.252 -9.281 16.511 1.00 84.62 111 ALA A O 1
ATOM 870 N N . ALA A 1 112 ? 1.172 -8.328 17.946 1.00 78.31 112 ALA A N 1
ATOM 871 C CA . ALA A 1 112 ? 0.481 -8.824 19.137 1.00 78.31 112 ALA A CA 1
ATOM 872 C C . ALA A 1 112 ? -0.977 -8.336 19.240 1.00 78.31 112 ALA A C 1
ATOM 874 O O . ALA A 1 112 ? -1.833 -9.053 19.753 1.00 78.31 112 ALA A O 1
ATOM 875 N N . VAL A 1 113 ? -1.273 -7.126 18.758 1.00 78.06 113 VAL A N 1
ATOM 876 C CA . VAL A 1 113 ? -2.634 -6.572 18.747 1.00 78.06 113 VAL A CA 1
ATOM 877 C C . VAL A 1 113 ? -3.458 -7.213 17.632 1.00 78.06 113 VAL A C 1
ATOM 879 O O . VAL A 1 113 ? -4.600 -7.597 17.872 1.00 78.06 113 VAL A O 1
ATOM 882 N N . MET A 1 114 ? -2.865 -7.376 16.449 1.00 81.00 114 MET A N 1
ATOM 883 C CA . MET A 1 114 ? -3.509 -7.977 15.280 1.00 81.00 114 MET A CA 1
ATOM 884 C C . MET A 1 114 ? -3.883 -9.450 15.512 1.00 81.00 114 MET A C 1
ATOM 886 O O . MET A 1 114 ? -4.994 -9.852 15.184 1.00 81.00 114 MET A O 1
ATOM 890 N N . LEU A 1 115 ? -3.031 -10.223 16.198 1.00 75.19 115 LEU A N 1
ATOM 891 C CA . LEU A 1 115 ? -3.300 -11.624 16.563 1.00 75.19 115 LEU A CA 1
ATOM 892 C C . LEU A 1 115 ? -4.477 -11.816 17.536 1.00 75.19 115 LEU A C 1
ATOM 894 O O . LEU A 1 115 ? -4.936 -12.936 17.722 1.00 75.19 115 LEU A O 1
ATOM 898 N N . ASN A 1 116 ? -4.944 -10.749 18.187 1.00 70.62 116 ASN A N 1
ATOM 899 C CA . ASN A 1 116 ? -6.081 -10.789 19.111 1.00 70.62 116 ASN A CA 1
ATOM 900 C C . ASN A 1 116 ? -7.344 -10.144 18.509 1.00 70.62 116 ASN A C 1
ATOM 902 O O . ASN A 1 116 ? -8.305 -9.871 19.232 1.00 70.62 116 ASN A O 1
ATOM 906 N N . ALA A 1 117 ? -7.335 -9.844 17.207 1.00 70.06 117 ALA A N 1
ATOM 907 C CA . ALA A 1 117 ? -8.365 -9.070 16.529 1.00 70.06 117 ALA A CA 1
ATOM 908 C C . ALA A 1 117 ? -9.186 -9.923 15.546 1.00 70.06 117 ALA A C 1
ATOM 910 O O . ALA A 1 117 ? -9.282 -9.579 14.372 1.00 70.06 117 ALA A O 1
ATOM 911 N N . ASP A 1 118 ? -9.831 -10.992 16.030 1.00 75.88 118 ASP A N 1
ATOM 912 C CA . ASP A 1 118 ? -10.619 -11.929 15.202 1.00 75.88 118 ASP A CA 1
ATOM 913 C C . ASP A 1 118 ? -11.624 -11.231 14.270 1.00 75.88 118 ASP A C 1
ATOM 915 O O . ASP A 1 118 ? -11.794 -11.615 13.117 1.00 75.88 118 ASP A O 1
ATOM 919 N N . ALA A 1 119 ? -12.263 -10.155 14.742 1.00 76.25 119 ALA A N 1
ATOM 920 C CA . ALA A 1 119 ? -13.241 -9.390 13.964 1.00 76.25 119 ALA A CA 1
ATOM 921 C C . ALA A 1 119 ? -12.647 -8.661 12.740 1.00 76.25 119 ALA A C 1
ATOM 923 O O . ALA A 1 119 ? -13.402 -8.191 11.893 1.00 76.25 119 ALA A O 1
ATOM 924 N N . TYR A 1 120 ? -11.319 -8.533 12.667 1.00 80.56 120 TYR A N 1
ATOM 925 C CA . TYR A 1 120 ? -10.593 -7.801 11.628 1.00 80.56 120 TYR A CA 1
ATOM 926 C C . TYR A 1 120 ? -9.482 -8.635 10.979 1.00 80.56 120 TYR A C 1
ATOM 928 O O . TYR A 1 120 ? -8.662 -8.074 10.253 1.00 80.56 120 TYR A O 1
ATOM 936 N N . ALA A 1 121 ? -9.457 -9.948 11.236 1.00 85.56 121 ALA A N 1
ATOM 937 C CA . ALA A 1 121 ? -8.413 -10.850 10.762 1.00 85.56 121 ALA A CA 1
ATOM 938 C C . ALA A 1 121 ? -8.242 -10.779 9.238 1.00 85.56 121 ALA A C 1
ATOM 940 O O . ALA A 1 121 ? -7.133 -10.587 8.766 1.00 85.56 121 ALA A O 1
ATOM 941 N N . GLU A 1 122 ? -9.338 -10.782 8.476 1.00 90.19 122 GLU A N 1
ATOM 942 C CA . GLU A 1 122 ? -9.287 -10.700 7.010 1.00 90.19 122 GLU A CA 1
ATOM 943 C C . GLU A 1 122 ? -8.600 -9.420 6.506 1.00 90.19 122 GLU A C 1
ATOM 945 O O . GLU A 1 122 ? -7.765 -9.465 5.608 1.00 90.19 122 GLU A O 1
ATOM 950 N N . VAL A 1 123 ? -8.902 -8.263 7.106 1.00 91.06 123 VAL A N 1
ATOM 951 C CA . VAL A 1 123 ? -8.264 -6.995 6.715 1.00 91.06 123 VAL A CA 1
ATOM 952 C C . VAL A 1 123 ? -6.782 -7.007 7.075 1.00 91.06 123 VAL A C 1
ATOM 954 O O . VAL A 1 123 ? -5.955 -6.566 6.281 1.00 91.06 123 VAL A O 1
ATOM 957 N N . VAL A 1 124 ? -6.438 -7.532 8.252 1.00 90.06 124 VAL A N 1
ATOM 958 C CA . VAL A 1 124 ? -5.044 -7.713 8.672 1.00 90.06 124 VAL A CA 1
ATOM 959 C C . VAL A 1 124 ? -4.297 -8.620 7.694 1.00 90.06 124 VAL A C 1
ATOM 961 O O . VAL A 1 124 ? -3.215 -8.246 7.250 1.00 90.06 124 VAL A O 1
ATOM 964 N N . ASP A 1 125 ? -4.875 -9.761 7.322 1.00 93.25 125 ASP A N 1
ATOM 965 C CA . ASP A 1 125 ? -4.262 -10.734 6.417 1.00 93.25 125 ASP A CA 1
ATOM 966 C C . ASP A 1 125 ? -3.946 -10.101 5.060 1.00 93.25 125 ASP A C 1
ATOM 968 O O . ASP A 1 125 ? -2.850 -10.281 4.532 1.00 93.25 125 ASP A O 1
ATOM 972 N N . ARG A 1 126 ? -4.848 -9.268 4.530 1.00 96.44 126 ARG A N 1
ATOM 973 C CA . ARG A 1 126 ? -4.605 -8.542 3.276 1.00 96.44 126 ARG A CA 1
ATOM 974 C C . ARG A 1 126 ? -3.488 -7.495 3.390 1.00 96.44 126 ARG A C 1
ATOM 976 O O . ARG A 1 126 ? -2.744 -7.296 2.435 1.00 96.44 126 ARG A O 1
ATOM 983 N N . HIS A 1 127 ? -3.312 -6.849 4.546 1.00 95.50 127 HIS A N 1
ATOM 984 C CA . HIS A 1 127 ? -2.152 -5.967 4.783 1.00 95.50 127 HIS A CA 1
ATOM 985 C C . HIS A 1 127 ? -0.842 -6.744 4.948 1.00 95.50 127 HIS A C 1
ATOM 987 O O . HIS A 1 127 ? 0.211 -6.261 4.533 1.00 95.50 127 HIS A O 1
ATOM 993 N N . VAL A 1 128 ? -0.895 -7.949 5.520 1.00 95.19 128 VAL A N 1
ATOM 994 C CA . VAL A 1 128 ? 0.255 -8.864 5.571 1.00 95.19 128 VAL A CA 1
ATOM 995 C C . VAL A 1 128 ? 0.629 -9.335 4.166 1.00 95.19 128 VAL A C 1
ATOM 997 O O . VAL A 1 128 ? 1.816 -9.388 3.849 1.00 95.19 128 VAL A O 1
ATOM 1000 N N . GLU A 1 129 ? -0.353 -9.620 3.311 1.00 96.25 129 GLU A N 1
ATOM 1001 C CA . GLU A 1 129 ? -0.143 -9.928 1.892 1.00 96.25 129 GLU A CA 1
ATOM 1002 C C . GLU A 1 129 ? 0.539 -8.762 1.172 1.00 96.25 129 GLU A C 1
ATOM 1004 O O . GLU A 1 129 ? 1.596 -8.962 0.584 1.00 96.25 129 GLU A O 1
ATOM 1009 N N . LEU A 1 130 ? 0.034 -7.532 1.323 1.00 97.81 130 LEU A N 1
ATOM 1010 C CA . LEU A 1 130 ? 0.660 -6.343 0.734 1.00 97.81 130 LEU A CA 1
ATOM 1011 C C . LEU A 1 130 ? 2.124 -6.170 1.174 1.00 97.81 130 LEU A C 1
ATOM 1013 O O . LEU A 1 130 ? 2.999 -5.912 0.345 1.00 97.81 130 LEU A O 1
ATOM 1017 N N . ALA A 1 131 ? 2.403 -6.312 2.473 1.00 95.75 131 ALA A N 1
ATOM 1018 C CA . ALA A 1 131 ? 3.762 -6.218 3.002 1.00 95.75 131 ALA A CA 1
ATOM 1019 C C . ALA A 1 131 ? 4.666 -7.354 2.491 1.00 95.75 131 ALA A C 1
ATOM 1021 O O . ALA A 1 131 ? 5.844 -7.142 2.199 1.00 95.75 131 ALA A O 1
ATOM 1022 N N . SER A 1 132 ? 4.106 -8.555 2.349 1.00 93.62 132 SER A N 1
ATOM 1023 C CA . SER A 1 132 ? 4.818 -9.706 1.797 1.00 93.62 132 SER A CA 1
ATOM 1024 C C . SER A 1 132 ? 5.153 -9.486 0.324 1.00 93.62 132 SER A C 1
ATOM 1026 O O . SER A 1 132 ? 6.291 -9.728 -0.069 1.00 93.62 132 SER A O 1
ATOM 1028 N N . ASP A 1 133 ? 4.218 -8.965 -0.471 1.00 95.62 133 ASP A N 1
ATOM 1029 C CA . ASP A 1 133 ? 4.416 -8.689 -1.894 1.00 95.62 133 ASP A CA 1
ATOM 1030 C C . ASP A 1 133 ? 5.487 -7.618 -2.128 1.00 95.62 133 ASP A C 1
ATOM 1032 O O . ASP A 1 133 ? 6.361 -7.786 -2.984 1.00 95.62 133 ASP A O 1
ATOM 1036 N N . ILE A 1 134 ? 5.477 -6.532 -1.347 1.00 95.56 134 ILE A N 1
ATOM 1037 C CA . ILE A 1 134 ? 6.503 -5.487 -1.467 1.00 95.56 134 ILE A CA 1
ATOM 1038 C C . ILE A 1 134 ? 7.871 -5.968 -0.968 1.00 95.56 134 ILE A C 1
ATOM 1040 O O . ILE A 1 134 ? 8.892 -5.673 -1.592 1.00 95.56 134 ILE A O 1
ATOM 1044 N N . GLY A 1 135 ? 7.914 -6.767 0.104 1.00 92.81 135 GLY A N 1
ATOM 1045 C CA . GLY A 1 135 ? 9.145 -7.389 0.594 1.00 92.81 135 GLY A CA 1
ATOM 1046 C C . GLY A 1 135 ? 9.727 -8.398 -0.401 1.00 92.81 135 GLY A C 1
ATOM 1047 O O . GLY A 1 135 ? 10.939 -8.419 -0.635 1.00 92.81 135 GLY A O 1
ATOM 1048 N N . TRP A 1 136 ? 8.863 -9.190 -1.041 1.00 93.19 136 TRP A N 1
ATOM 1049 C CA . TRP A 1 136 ? 9.218 -10.118 -2.113 1.00 93.19 136 TRP A CA 1
ATOM 1050 C C . TRP A 1 136 ? 9.817 -9.378 -3.306 1.00 93.19 136 TRP A C 1
ATOM 1052 O O . TRP A 1 136 ? 10.915 -9.718 -3.756 1.00 93.19 136 TRP A O 1
ATOM 1062 N N . LEU A 1 137 ? 9.145 -8.316 -3.761 1.00 94.62 137 LEU A N 1
ATOM 1063 C CA . LEU A 1 137 ? 9.623 -7.465 -4.844 1.00 94.62 137 LEU A CA 1
ATOM 1064 C C . LEU A 1 137 ? 10.981 -6.833 -4.517 1.00 94.62 137 LEU A C 1
ATOM 1066 O O . LEU A 1 137 ? 11.898 -6.908 -5.336 1.00 94.62 137 LEU A O 1
ATOM 1070 N N . ASN A 1 138 ? 11.144 -6.273 -3.314 1.00 93.19 138 ASN A N 1
ATOM 1071 C CA . ASN A 1 138 ? 12.424 -5.719 -2.874 1.00 93.19 138 ASN A CA 1
ATOM 1072 C C . ASN A 1 138 ? 13.540 -6.776 -2.905 1.00 93.19 138 ASN A C 1
ATOM 1074 O O . ASN A 1 138 ? 14.651 -6.490 -3.340 1.00 93.19 138 ASN A O 1
ATOM 1078 N N . GLY A 1 139 ? 13.253 -8.010 -2.480 1.00 90.75 139 GLY A N 1
ATOM 1079 C CA . GLY A 1 139 ? 14.219 -9.107 -2.527 1.00 90.75 139 GLY A CA 1
ATOM 1080 C C . GLY A 1 139 ? 14.677 -9.457 -3.947 1.00 90.75 139 GLY A C 1
ATOM 1081 O O . GLY A 1 139 ? 15.861 -9.723 -4.151 1.00 90.75 139 GLY A O 1
ATOM 1082 N N . LEU A 1 140 ? 13.768 -9.430 -4.928 1.00 91.38 140 LEU A N 1
ATOM 1083 C CA . LEU A 1 140 ? 14.099 -9.664 -6.340 1.00 91.38 140 LEU A CA 1
ATOM 1084 C C . LEU A 1 140 ? 14.930 -8.518 -6.936 1.00 91.38 140 LEU A C 1
ATOM 1086 O O . LEU A 1 140 ? 15.881 -8.771 -7.682 1.00 91.38 140 LEU A O 1
ATOM 1090 N N . LEU A 1 141 ? 14.601 -7.272 -6.585 1.00 90.50 141 LEU A N 1
ATOM 1091 C CA . LEU A 1 141 ? 15.350 -6.091 -7.017 1.00 90.50 141 LEU A CA 1
ATOM 1092 C C . LEU A 1 141 ? 16.751 -6.054 -6.399 1.00 90.50 141 LEU A C 1
ATOM 1094 O O . LEU A 1 141 ? 17.723 -5.917 -7.130 1.00 90.50 141 LEU A O 1
ATOM 1098 N N . ASP A 1 142 ? 16.881 -6.293 -5.091 1.00 90.31 142 ASP A N 1
ATOM 1099 C CA . ASP A 1 142 ? 18.178 -6.351 -4.399 1.00 90.31 142 ASP A CA 1
ATOM 1100 C C . ASP A 1 142 ? 19.078 -7.494 -4.897 1.00 90.31 142 ASP A C 1
ATOM 1102 O O . ASP A 1 142 ? 20.288 -7.474 -4.681 1.00 90.31 142 ASP A O 1
ATOM 1106 N N . ASN A 1 143 ? 18.513 -8.532 -5.514 1.00 85.75 143 ASN A N 1
ATOM 1107 C CA . ASN A 1 143 ? 19.30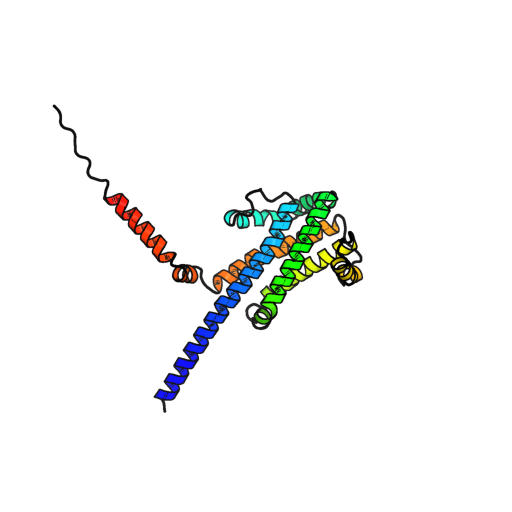6 -9.577 -6.157 1.00 85.75 143 ASN A CA 1
ATOM 1108 C C . ASN A 1 143 ? 19.796 -9.157 -7.548 1.00 85.75 143 ASN A C 1
ATOM 1110 O O . ASN A 1 143 ? 20.902 -9.523 -7.944 1.00 85.75 143 ASN A O 1
ATOM 1114 N N . SER A 1 144 ? 18.972 -8.401 -8.274 1.00 85.00 144 SER A N 1
ATOM 1115 C CA . SER A 1 144 ? 19.256 -7.953 -9.641 1.00 85.00 144 SER A CA 1
ATOM 1116 C C . SER A 1 144 ? 20.221 -6.761 -9.663 1.00 85.00 144 SER A C 1
ATOM 1118 O O . SER A 1 144 ? 21.139 -6.746 -10.479 1.00 85.00 144 SER A O 1
ATOM 1120 N N . ASP A 1 145 ? 20.062 -5.817 -8.730 1.00 84.38 145 ASP A N 1
ATOM 1121 C CA . ASP A 1 145 ? 20.970 -4.689 -8.483 1.00 84.38 145 ASP A CA 1
ATOM 1122 C C . ASP A 1 145 ? 21.404 -4.683 -7.001 1.00 84.38 145 ASP A C 1
ATOM 1124 O O . ASP A 1 145 ? 20.737 -4.099 -6.140 1.00 84.38 145 ASP A O 1
ATOM 1128 N N . PRO A 1 146 ? 22.481 -5.413 -6.645 1.00 82.19 146 PRO A N 1
ATOM 1129 C CA . PRO A 1 146 ? 22.870 -5.591 -5.255 1.00 82.19 146 PRO A CA 1
ATOM 1130 C C . PRO A 1 146 ? 23.262 -4.285 -4.559 1.00 82.19 146 PRO A C 1
ATOM 1132 O O . PRO A 1 146 ? 24.214 -3.628 -4.978 1.00 82.19 146 PRO A O 1
ATOM 1135 N N . PRO A 1 147 ? 22.651 -3.963 -3.407 1.00 81.50 147 PRO A N 1
ATOM 1136 C CA . PRO A 1 147 ? 22.977 -2.751 -2.670 1.00 81.50 147 PRO A CA 1
ATOM 1137 C C . PRO A 1 147 ? 24.393 -2.817 -2.089 1.00 81.50 147 PRO A C 1
ATOM 1139 O O . PRO A 1 147 ? 24.922 -3.899 -1.792 1.00 81.50 147 PRO A O 1
ATOM 1142 N N . ASP A 1 148 ? 24.989 -1.649 -1.847 1.00 81.25 148 ASP A N 1
ATOM 1143 C CA . ASP A 1 148 ? 26.312 -1.525 -1.220 1.00 81.25 148 ASP A CA 1
ATOM 1144 C C . ASP A 1 148 ? 26.334 -2.027 0.234 1.00 81.25 148 ASP A C 1
ATOM 1146 O O . ASP A 1 148 ? 27.360 -2.502 0.729 1.00 81.25 148 ASP A O 1
ATOM 1150 N N . ASP A 1 149 ? 25.188 -1.998 0.924 1.00 83.75 149 ASP A N 1
ATOM 1151 C CA . ASP A 1 149 ? 25.066 -2.524 2.282 1.00 83.75 149 ASP A CA 1
ATOM 1152 C C . ASP A 1 149 ? 25.138 -4.062 2.319 1.00 83.75 149 ASP A C 1
ATOM 1154 O O . ASP A 1 149 ? 24.224 -4.786 1.911 1.00 83.75 149 ASP A O 1
ATOM 1158 N N . SER A 1 150 ? 26.206 -4.569 2.939 1.00 82.19 150 SER A N 1
ATOM 1159 C CA . SER A 1 150 ? 26.435 -5.995 3.195 1.00 82.19 150 SER A CA 1
ATOM 1160 C C . SER A 1 150 ? 25.299 -6.715 3.946 1.00 82.19 150 SER A C 1
ATOM 1162 O O . SER A 1 150 ? 25.134 -7.931 3.795 1.00 82.19 150 SER A O 1
ATOM 1164 N N . ARG A 1 151 ? 24.522 -6.023 4.794 1.00 82.56 151 ARG A N 1
ATOM 1165 C CA . ARG A 1 151 ? 23.374 -6.625 5.495 1.00 82.56 151 ARG A CA 1
ATOM 1166 C C . ARG A 1 151 ? 22.190 -6.798 4.556 1.00 82.56 151 ARG A C 1
ATOM 1168 O O . ARG A 1 151 ? 21.588 -7.871 4.559 1.00 82.56 151 ARG A O 1
ATOM 1175 N N . ARG A 1 152 ? 21.871 -5.773 3.767 1.00 80.00 152 ARG A N 1
ATOM 1176 C CA . ARG A 1 152 ? 20.805 -5.818 2.761 1.00 80.00 152 ARG A CA 1
ATOM 1177 C C . ARG A 1 152 ? 21.109 -6.861 1.683 1.00 80.00 152 ARG A C 1
ATOM 1179 O O . ARG A 1 152 ? 20.273 -7.717 1.415 1.00 80.00 152 ARG A O 1
ATOM 1186 N N . ARG A 1 153 ? 22.361 -6.924 1.216 1.00 81.75 153 ARG A N 1
ATOM 1187 C CA . ARG A 1 153 ? 22.830 -7.948 0.267 1.00 81.75 153 ARG A CA 1
ATOM 1188 C C . ARG A 1 153 ? 22.641 -9.380 0.778 1.00 81.75 153 ARG A C 1
ATOM 1190 O O . ARG A 1 153 ? 22.147 -10.233 0.050 1.00 81.75 153 ARG A O 1
ATOM 1197 N N . ARG A 1 154 ? 22.988 -9.653 2.044 1.00 83.19 154 ARG A N 1
ATOM 1198 C CA . ARG A 1 154 ? 22.753 -10.977 2.653 1.00 83.19 154 ARG A CA 1
ATOM 1199 C C . ARG A 1 154 ? 21.270 -11.322 2.749 1.00 83.19 154 ARG A C 1
ATOM 1201 O O . ARG A 1 154 ? 20.911 -12.462 2.483 1.00 83.19 154 ARG A O 1
ATOM 1208 N N . ARG A 1 155 ? 20.420 -10.351 3.104 1.00 80.19 155 ARG A N 1
ATOM 1209 C CA . ARG A 1 155 ? 18.964 -10.549 3.151 1.00 80.19 155 ARG A CA 1
ATOM 1210 C C . ARG A 1 155 ? 18.400 -10.914 1.778 1.00 80.19 155 ARG A C 1
ATOM 1212 O O . ARG A 1 155 ? 17.654 -11.884 1.686 1.00 80.19 155 ARG A O 1
ATOM 1219 N N . ALA A 1 156 ? 18.821 -10.211 0.730 1.00 79.25 156 ALA A N 1
ATOM 1220 C CA . ALA A 1 156 ? 18.417 -10.496 -0.644 1.00 79.25 156 ALA A CA 1
ATOM 1221 C C . ALA A 1 156 ? 18.817 -11.909 -1.094 1.00 79.25 156 ALA A C 1
ATOM 1223 O O . ALA A 1 156 ? 17.981 -12.660 -1.584 1.00 79.25 156 ALA A O 1
ATOM 1224 N N . GLN A 1 157 ? 20.060 -12.323 -0.822 1.00 78.94 157 GLN A N 1
ATOM 1225 C CA . GLN A 1 157 ? 20.546 -13.678 -1.128 1.00 78.94 157 GLN A CA 1
ATOM 1226 C C . GLN A 1 157 ? 19.783 -14.780 -0.379 1.00 78.94 157 GLN A C 1
ATOM 1228 O O . GLN A 1 157 ? 19.667 -15.901 -0.868 1.00 78.94 157 GLN A O 1
ATOM 1233 N N . SER A 1 158 ? 19.266 -14.475 0.812 1.00 80.88 158 SER A N 1
ATOM 1234 C CA . SER A 1 158 ? 18.422 -15.391 1.584 1.00 80.88 158 SER A CA 1
ATOM 1235 C C . SER A 1 158 ? 16.935 -15.321 1.224 1.00 80.88 158 SER A C 1
ATOM 1237 O O . SER A 1 158 ? 16.147 -16.056 1.816 1.00 80.88 158 SER A O 1
ATOM 1239 N N . SER A 1 159 ? 16.536 -14.446 0.296 1.00 79.81 159 SER A N 1
ATOM 1240 C CA . SER A 1 159 ? 15.130 -14.252 -0.050 1.00 79.81 159 SER A CA 1
ATOM 1241 C C . SER A 1 159 ? 14.566 -15.491 -0.755 1.00 79.81 159 SER A C 1
ATOM 1243 O O . SER A 1 159 ? 15.107 -15.902 -1.788 1.00 79.81 159 SER A O 1
ATOM 1245 N N . PRO A 1 160 ? 13.449 -16.068 -0.268 1.00 83.12 160 PRO A N 1
ATOM 1246 C CA . PRO A 1 160 ? 12.731 -17.118 -0.987 1.00 83.12 160 PRO A CA 1
ATOM 1247 C C . PRO A 1 160 ? 12.298 -16.677 -2.389 1.00 83.12 160 PRO A C 1
ATOM 1249 O O . PRO A 1 160 ? 12.242 -17.506 -3.294 1.00 83.12 160 PRO A O 1
ATOM 1252 N N . ALA A 1 161 ? 12.073 -15.373 -2.587 1.00 81.81 161 ALA A N 1
ATOM 1253 C CA . ALA A 1 161 ? 11.704 -14.801 -3.875 1.00 81.81 161 ALA A CA 1
ATOM 1254 C C . ALA A 1 161 ? 12.715 -15.135 -4.970 1.00 81.81 161 ALA A C 1
ATOM 1256 O O . ALA A 1 161 ? 12.356 -15.614 -6.042 1.00 81.81 161 ALA A O 1
ATOM 1257 N N . VAL A 1 162 ? 13.999 -14.965 -4.661 1.00 82.12 162 VAL A N 1
ATOM 1258 C CA . VAL A 1 162 ? 15.102 -15.252 -5.584 1.00 82.12 162 VAL A CA 1
ATOM 1259 C C . VAL A 1 162 ? 15.201 -16.747 -5.873 1.00 82.12 162 VAL A C 1
ATOM 1261 O O . VAL A 1 162 ? 15.508 -17.143 -6.989 1.00 82.12 162 VAL A O 1
ATOM 1264 N N . GLN A 1 163 ? 14.909 -17.600 -4.892 1.00 78.62 163 GLN A N 1
ATOM 1265 C CA . GLN A 1 163 ? 14.958 -19.054 -5.077 1.00 78.62 163 GLN A CA 1
ATOM 1266 C C . GLN A 1 163 ? 13.809 -19.572 -5.949 1.00 78.62 163 GLN A C 1
ATOM 1268 O O . GLN A 1 163 ? 13.983 -20.559 -6.660 1.00 78.62 163 GLN A O 1
ATOM 1273 N N . ILE A 1 164 ? 12.645 -18.922 -5.880 1.00 81.56 164 ILE A N 1
ATOM 1274 C CA . ILE A 1 164 ? 11.419 -19.357 -6.556 1.00 81.56 164 ILE A CA 1
ATOM 1275 C C . ILE A 1 164 ? 11.292 -18.729 -7.949 1.00 81.56 164 ILE A C 1
ATOM 1277 O O . ILE A 1 164 ? 10.982 -19.438 -8.903 1.00 81.56 164 ILE A O 1
ATOM 1281 N N . GLU A 1 165 ? 11.546 -17.425 -8.081 1.00 82.81 165 GLU A N 1
ATOM 1282 C CA . GLU A 1 165 ? 11.385 -16.680 -9.341 1.00 82.81 165 GLU A CA 1
ATOM 1283 C C . GLU A 1 165 ? 12.721 -16.382 -10.047 1.00 82.81 165 GLU A C 1
ATOM 1285 O O . GLU A 1 165 ? 12.732 -16.079 -11.238 1.00 82.81 165 GLU A O 1
ATOM 1290 N N . GLY A 1 166 ? 13.865 -16.489 -9.360 1.00 77.75 166 GLY A N 1
ATOM 1291 C CA . GLY A 1 166 ? 15.194 -16.192 -9.914 1.00 77.75 166 GLY A CA 1
ATOM 1292 C C . GLY A 1 166 ? 15.507 -14.694 -9.969 1.00 77.75 166 GLY A C 1
ATOM 1293 O O . GLY A 1 166 ? 16.468 -14.232 -9.352 1.00 77.75 166 GLY A O 1
ATOM 1294 N N . GLY A 1 167 ? 14.694 -13.923 -10.689 1.00 79.88 167 GLY A N 1
ATOM 1295 C CA . GLY A 1 167 ? 14.855 -12.477 -10.851 1.00 79.88 167 GLY A CA 1
ATOM 1296 C C . GLY A 1 167 ? 13.639 -11.826 -11.507 1.00 79.88 167 GLY A C 1
ATOM 1297 O O . GLY A 1 167 ? 12.739 -12.514 -11.979 1.00 79.88 167 GLY A O 1
ATOM 1298 N N . ILE A 1 168 ? 13.616 -10.492 -11.534 1.00 86.19 168 ILE A N 1
ATOM 1299 C CA . ILE A 1 168 ? 12.534 -9.708 -12.140 1.00 86.19 168 ILE A CA 1
ATOM 1300 C C . ILE A 1 168 ? 13.117 -8.514 -12.894 1.00 86.19 168 ILE A C 1
ATOM 1302 O O . ILE A 1 168 ? 14.029 -7.854 -12.402 1.00 86.19 168 ILE A O 1
ATOM 1306 N N . ALA A 1 169 ? 12.610 -8.235 -14.094 1.00 85.12 169 ALA A N 1
ATOM 1307 C CA . ALA A 1 169 ? 13.067 -7.111 -14.907 1.00 85.12 169 ALA A CA 1
ATOM 1308 C C . ALA A 1 169 ? 12.009 -6.690 -15.937 1.00 85.12 169 ALA A C 1
ATOM 1310 O O . ALA A 1 169 ? 11.057 -7.425 -16.214 1.00 85.12 169 ALA A O 1
ATOM 1311 N N . GLY A 1 170 ? 12.209 -5.514 -16.538 1.00 88.00 170 GLY A N 1
ATOM 1312 C CA . GLY A 1 170 ? 11.444 -5.059 -17.698 1.00 88.00 170 GLY A CA 1
ATOM 1313 C C . GLY A 1 170 ? 9.934 -5.002 -17.450 1.00 88.00 170 GLY A C 1
ATOM 1314 O O . GLY A 1 170 ? 9.467 -4.488 -16.435 1.00 88.00 170 GLY A O 1
ATOM 1315 N N . GLU A 1 171 ? 9.157 -5.539 -18.388 1.00 89.88 171 GLU A N 1
ATOM 1316 C CA . GLU A 1 171 ? 7.691 -5.483 -18.330 1.00 89.88 171 GLU A CA 1
ATOM 1317 C C . GLU A 1 171 ? 7.112 -6.212 -17.112 1.00 89.88 171 GLU A C 1
ATOM 1319 O O . GLU A 1 171 ? 6.196 -5.695 -16.480 1.00 89.88 171 GLU A O 1
ATOM 1324 N N . GLN A 1 172 ? 7.696 -7.347 -16.714 1.00 91.69 172 GLN A N 1
ATOM 1325 C CA . GLN A 1 172 ? 7.237 -8.110 -15.550 1.00 91.69 172 GLN A CA 1
ATOM 1326 C C . GLN A 1 172 ? 7.379 -7.311 -14.248 1.00 91.69 172 GLN A C 1
ATOM 1328 O O . GLN A 1 172 ? 6.520 -7.397 -13.369 1.00 91.69 172 GLN A O 1
ATOM 1333 N N . LEU A 1 173 ? 8.449 -6.516 -14.126 1.00 94.00 173 LEU A N 1
ATOM 1334 C CA . LEU A 1 173 ? 8.643 -5.619 -12.989 1.00 94.00 173 LEU A CA 1
ATOM 1335 C C . LEU A 1 173 ? 7.564 -4.533 -12.962 1.00 94.00 173 LEU A C 1
ATOM 1337 O O . LEU A 1 173 ? 6.936 -4.325 -11.925 1.00 94.00 173 LEU A O 1
ATOM 1341 N N . ALA A 1 174 ? 7.322 -3.875 -14.099 1.00 95.44 174 ALA A N 1
ATOM 1342 C CA . ALA A 1 174 ? 6.288 -2.849 -14.197 1.00 95.44 174 ALA A CA 1
ATOM 1343 C C . ALA A 1 174 ? 4.908 -3.415 -13.822 1.00 95.44 174 ALA A C 1
ATOM 1345 O O . ALA A 1 174 ? 4.217 -2.833 -12.989 1.00 95.44 174 ALA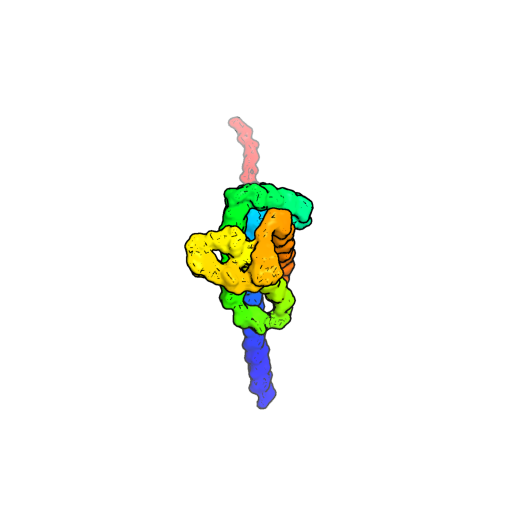 A O 1
ATOM 1346 N N . ASP A 1 175 ? 4.544 -4.579 -14.361 1.00 96.06 175 ASP A N 1
ATOM 1347 C CA . ASP A 1 175 ? 3.257 -5.221 -14.091 1.00 96.06 175 ASP A CA 1
ATOM 1348 C C . ASP A 1 175 ? 3.115 -5.614 -12.605 1.00 96.06 175 ASP A C 1
ATOM 1350 O O . ASP A 1 175 ? 2.053 -5.421 -12.009 1.00 96.06 175 ASP A O 1
ATOM 1354 N N . ARG A 1 176 ? 4.188 -6.094 -11.957 1.00 96.00 176 ARG A N 1
ATOM 1355 C CA . ARG A 1 176 ? 4.171 -6.410 -10.517 1.00 96.00 176 ARG A CA 1
ATOM 1356 C C . ARG A 1 176 ? 3.975 -5.160 -9.657 1.00 96.00 176 ARG A C 1
ATOM 1358 O O . ARG A 1 176 ? 3.183 -5.193 -8.717 1.00 96.00 176 ARG A O 1
ATOM 1365 N N . VAL A 1 177 ? 4.662 -4.064 -9.981 1.00 97.06 177 VAL A N 1
ATOM 1366 C CA . VAL A 1 177 ? 4.520 -2.787 -9.259 1.00 97.06 177 VAL A CA 1
ATOM 1367 C C . VAL A 1 177 ? 3.093 -2.244 -9.385 1.00 97.06 177 VAL A C 1
ATOM 1369 O O . VAL A 1 177 ? 2.539 -1.773 -8.394 1.00 97.06 177 VAL A O 1
ATOM 1372 N N . VAL A 1 178 ? 2.467 -2.369 -10.562 1.00 97.88 178 VAL A N 1
ATOM 1373 C CA . VAL A 1 178 ? 1.056 -1.997 -10.779 1.00 97.88 178 VAL A CA 1
ATOM 1374 C C . VAL A 1 178 ? 0.136 -2.776 -9.842 1.00 97.88 178 VAL A C 1
ATOM 1376 O O . VAL A 1 178 ? -0.682 -2.171 -9.153 1.00 97.88 178 VAL A O 1
ATOM 1379 N N . VAL A 1 179 ? 0.289 -4.103 -9.783 1.00 97.69 179 VAL A N 1
ATOM 1380 C CA . VAL A 1 179 ? -0.556 -4.966 -8.940 1.00 97.69 179 VAL A CA 1
ATOM 1381 C C . VAL A 1 179 ? -0.424 -4.598 -7.460 1.00 97.69 179 VAL A C 1
ATOM 1383 O O . VAL A 1 179 ? -1.436 -4.450 -6.776 1.00 97.69 179 VAL A O 1
ATOM 1386 N N . ILE A 1 180 ? 0.802 -4.377 -6.977 1.00 98.12 180 ILE A N 1
ATOM 1387 C CA . ILE A 1 180 ? 1.057 -3.972 -5.586 1.00 98.12 180 ILE A CA 1
ATOM 1388 C C . ILE A 1 180 ? 0.441 -2.600 -5.291 1.00 98.12 180 ILE A C 1
ATOM 1390 O O . ILE A 1 180 ? -0.203 -2.423 -4.258 1.00 98.12 180 ILE A O 1
ATOM 1394 N N . ALA A 1 181 ? 0.591 -1.630 -6.198 1.00 97.50 181 ALA A N 1
ATOM 1395 C CA . ALA A 1 181 ? 0.015 -0.299 -6.028 1.00 97.50 181 ALA A CA 1
ATOM 1396 C C . ALA A 1 181 ? -1.521 -0.337 -5.982 1.00 97.50 181 ALA A C 1
ATOM 1398 O O . ALA A 1 181 ? -2.131 0.354 -5.168 1.00 97.50 181 ALA A O 1
ATOM 1399 N N . GLN A 1 182 ? -2.148 -1.169 -6.815 1.00 97.56 182 GLN A N 1
ATOM 1400 C CA . GLN A 1 182 ? -3.601 -1.347 -6.835 1.00 97.56 182 GLN A CA 1
ATOM 1401 C C . GLN A 1 182 ? -4.119 -2.007 -5.558 1.00 97.56 182 GLN A C 1
ATOM 1403 O O . GLN A 1 182 ? -5.091 -1.521 -4.980 1.00 97.56 182 GLN A O 1
ATOM 1408 N N . LEU A 1 183 ? -3.437 -3.050 -5.076 1.00 97.81 183 LEU A N 1
ATOM 1409 C CA . LEU A 1 183 ? -3.746 -3.665 -3.787 1.00 97.81 183 LEU A CA 1
ATOM 1410 C C . LEU A 1 183 ? -3.624 -2.647 -2.644 1.00 97.81 183 LEU A C 1
ATOM 1412 O O . LEU A 1 183 ? -4.501 -2.559 -1.786 1.00 97.81 183 LEU A O 1
ATOM 1416 N N . ALA A 1 184 ? -2.561 -1.844 -2.649 1.00 97.75 184 ALA A N 1
ATOM 1417 C CA . ALA A 1 184 ? -2.343 -0.808 -1.651 1.00 97.75 184 ALA A CA 1
ATOM 1418 C C . ALA A 1 184 ? -3.436 0.278 -1.674 1.00 97.75 184 ALA A C 1
ATOM 1420 O O . ALA A 1 184 ? -3.922 0.672 -0.614 1.00 97.75 184 ALA A O 1
ATOM 1421 N N . GLU A 1 185 ? -3.871 0.741 -2.849 1.00 96.56 185 GLU A N 1
ATOM 1422 C CA . GLU A 1 185 ? -4.972 1.711 -2.966 1.00 96.56 185 GLU A CA 1
ATOM 1423 C C . GLU A 1 185 ? -6.301 1.132 -2.470 1.00 96.56 185 GLU A C 1
ATOM 1425 O O . GLU A 1 185 ? -7.035 1.791 -1.727 1.00 96.56 185 GLU A O 1
ATOM 1430 N N . GLU A 1 186 ? -6.597 -0.120 -2.825 1.00 96.50 186 GLU A N 1
ATOM 1431 C CA . GLU A 1 186 ? -7.795 -0.810 -2.355 1.00 96.50 186 GLU A CA 1
ATOM 1432 C C . GLU A 1 186 ? -7.803 -0.932 -0.826 1.00 96.50 186 GLU A C 1
ATOM 1434 O O . GLU A 1 186 ? -8.817 -0.631 -0.184 1.00 96.50 186 GLU A O 1
ATOM 1439 N N . LEU A 1 187 ? -6.669 -1.325 -0.239 1.00 96.88 187 LEU A N 1
ATOM 1440 C CA . LEU A 1 187 ? -6.529 -1.495 1.202 1.00 96.88 187 LEU A CA 1
ATOM 1441 C C . LEU A 1 187 ? -6.546 -0.175 1.964 1.00 96.88 187 LEU A C 1
ATOM 1443 O O . LEU A 1 187 ? -7.172 -0.131 3.021 1.00 96.88 187 LEU A O 1
ATOM 1447 N N . ASP A 1 188 ? -5.930 0.891 1.451 1.00 95.12 188 ASP A N 1
ATOM 1448 C CA . ASP A 1 188 ? -6.048 2.243 2.012 1.00 95.12 188 ASP A CA 1
ATOM 1449 C C . ASP A 1 188 ? -7.529 2.626 2.138 1.00 95.12 188 ASP A C 1
ATOM 1451 O O . ASP A 1 188 ? -8.044 2.821 3.244 1.00 95.12 188 ASP A O 1
ATOM 1455 N N . ARG A 1 189 ? -8.250 2.624 1.012 1.00 93.88 189 ARG A N 1
ATOM 1456 C CA . ARG A 1 189 ? -9.653 3.043 0.961 1.00 93.88 189 ARG A CA 1
ATOM 1457 C C . ARG A 1 189 ? -10.554 2.160 1.826 1.00 93.88 189 ARG A C 1
ATOM 1459 O O . ARG A 1 189 ? -11.328 2.676 2.635 1.00 93.88 189 ARG A O 1
ATOM 1466 N N . GLY A 1 190 ? -10.463 0.838 1.669 1.00 94.00 190 GLY A N 1
ATOM 1467 C CA . GLY A 1 190 ? -11.316 -0.117 2.383 1.00 94.00 190 GLY A CA 1
ATOM 1468 C C . GLY A 1 190 ? -11.055 -0.137 3.890 1.00 94.00 190 GLY A C 1
ATOM 1469 O O . GLY A 1 190 ? -11.993 -0.134 4.693 1.00 94.00 190 GLY A O 1
ATOM 1470 N N . THR A 1 191 ? -9.785 -0.085 4.296 1.00 93.94 191 THR A N 1
ATOM 1471 C CA . THR A 1 191 ? -9.410 -0.087 5.718 1.00 93.94 191 THR A CA 1
ATOM 1472 C C . THR A 1 191 ? -9.768 1.235 6.381 1.00 93.94 191 THR A C 1
ATOM 1474 O O . THR A 1 191 ? -10.224 1.232 7.524 1.00 93.94 191 THR A O 1
ATOM 1477 N N . LEU A 1 192 ? -9.632 2.364 5.679 1.00 92.50 192 LEU A N 1
ATOM 1478 C CA . LEU A 1 192 ? -10.046 3.664 6.201 1.00 92.50 192 LEU A CA 1
ATOM 1479 C C . LEU A 1 192 ? -11.555 3.704 6.447 1.00 92.50 192 LEU A C 1
ATOM 1481 O O . LEU A 1 192 ? -11.995 4.134 7.515 1.00 92.50 192 LEU A O 1
ATOM 1485 N N . GLU A 1 193 ? -12.350 3.215 5.495 1.00 90.88 193 GLU A N 1
ATOM 1486 C CA . GLU A 1 193 ? -13.800 3.126 5.655 1.00 90.88 193 GLU A CA 1
ATOM 1487 C C . GLU A 1 193 ? -14.178 2.290 6.887 1.00 90.88 193 GLU A C 1
ATOM 1489 O O . GLU A 1 193 ? -15.016 2.708 7.693 1.00 90.88 193 GLU A O 1
ATOM 1494 N N . LEU A 1 194 ? -13.524 1.141 7.080 1.00 89.69 194 LEU A N 1
ATOM 1495 C CA . LEU A 1 194 ? -13.732 0.299 8.254 1.00 89.69 194 LEU A CA 1
ATOM 1496 C C . LEU A 1 194 ? -13.304 1.002 9.550 1.00 89.69 194 LEU A C 1
ATOM 1498 O O . LEU A 1 194 ? -14.075 1.039 10.512 1.00 89.69 194 LEU A O 1
ATOM 1502 N N . ALA A 1 195 ? -12.121 1.617 9.572 1.00 89.00 195 ALA A N 1
ATOM 1503 C CA . ALA A 1 195 ? -11.578 2.311 10.736 1.00 89.00 195 ALA A CA 1
ATOM 1504 C C . ALA A 1 195 ? -12.522 3.415 11.228 1.00 89.00 195 ALA A C 1
ATOM 1506 O O . ALA A 1 195 ? -12.763 3.549 12.431 1.00 89.00 195 ALA A O 1
ATOM 1507 N N . LEU A 1 196 ? -13.105 4.186 10.307 1.00 88.38 196 LEU A N 1
ATOM 1508 C CA . LEU A 1 196 ? -14.041 5.267 10.625 1.00 88.38 196 LEU A CA 1
ATOM 1509 C C . LEU A 1 196 ? -15.380 4.764 11.194 1.00 88.38 196 LEU A C 1
ATOM 1511 O O . LEU A 1 196 ? -16.064 5.522 11.887 1.00 88.38 196 LEU A O 1
ATOM 1515 N N . ARG A 1 197 ? -15.741 3.494 10.960 1.00 86.25 197 ARG A N 1
ATOM 1516 C CA . ARG A 1 197 ? -16.928 2.852 11.551 1.00 86.25 197 ARG A CA 1
ATOM 1517 C C . ARG A 1 197 ? -16.692 2.357 12.983 1.00 86.25 197 ARG A C 1
ATOM 1519 O O . ARG A 1 197 ? -17.652 2.298 13.748 1.00 86.25 197 ARG A O 1
ATOM 1526 N N . ILE A 1 198 ? -15.450 2.032 13.368 1.00 83.06 198 ILE A N 1
ATOM 1527 C CA . ILE A 1 198 ? -15.125 1.509 14.714 1.00 83.06 198 ILE A CA 1
ATOM 1528 C C . ILE A 1 198 ? -15.334 2.577 15.790 1.00 83.06 198 ILE A C 1
ATOM 1530 O O . ILE A 1 198 ? -16.035 2.349 16.777 1.00 83.06 198 ILE A O 1
ATOM 1534 N N . VAL A 1 199 ? -14.728 3.753 15.603 1.00 78.94 199 VAL A N 1
ATOM 1535 C CA . VAL A 1 199 ? -14.935 4.916 16.476 1.00 78.94 199 VAL A CA 1
ATOM 1536 C C . VAL A 1 199 ? -15.333 6.111 15.607 1.00 78.94 199 VAL A C 1
ATOM 1538 O O . VAL A 1 199 ? -14.503 6.616 14.847 1.00 78.94 199 VAL A O 1
ATOM 1541 N N . PRO A 1 200 ? -16.577 6.607 15.719 1.00 77.06 200 PRO A N 1
ATOM 1542 C CA . PRO A 1 200 ? -17.052 7.702 14.881 1.00 77.06 200 PRO A CA 1
ATOM 1543 C C . PRO A 1 200 ? -16.230 8.982 15.059 1.00 77.06 200 PRO A C 1
ATOM 1545 O O . PRO A 1 200 ? -15.875 9.357 16.175 1.00 77.06 200 PRO A O 1
ATOM 1548 N N . VAL A 1 201 ? -16.028 9.738 13.977 1.00 74.00 201 VAL A N 1
ATOM 1549 C CA . VAL A 1 201 ? -15.274 11.011 13.996 1.00 74.00 201 VAL A CA 1
ATOM 1550 C C . VAL A 1 201 ? -15.839 12.019 15.007 1.00 74.00 201 VAL A C 1
ATOM 1552 O O . VAL A 1 201 ? -15.089 12.770 15.628 1.00 74.00 201 VAL A O 1
ATOM 1555 N N . ALA A 1 202 ? -17.157 12.019 15.227 1.00 72.44 202 ALA A N 1
ATOM 1556 C CA . ALA A 1 202 ? -17.805 12.866 16.231 1.00 72.44 202 ALA A CA 1
ATOM 1557 C C . ALA A 1 202 ? -17.271 12.617 17.655 1.00 72.44 202 ALA A C 1
ATOM 1559 O O . ALA A 1 202 ? -17.129 13.563 18.429 1.00 72.44 202 ALA A O 1
ATOM 1560 N N . TRP A 1 203 ? -16.912 11.370 17.978 1.00 79.12 203 TRP A N 1
ATOM 1561 C CA . TRP A 1 203 ? -16.314 11.010 19.262 1.00 79.12 203 TRP A CA 1
ATOM 1562 C C . TRP A 1 203 ? -14.949 11.684 19.448 1.00 79.12 203 TRP A C 1
ATOM 1564 O O . TRP A 1 203 ? -14.696 12.304 20.482 1.00 79.12 203 TRP A O 1
ATOM 1574 N N . TRP A 1 204 ? -14.098 11.645 18.416 1.00 75.88 204 TRP A N 1
ATOM 1575 C CA . TRP A 1 204 ? -12.808 12.339 18.424 1.00 75.88 204 TRP A CA 1
ATOM 1576 C C . TRP A 1 204 ? -12.972 13.854 18.509 1.00 75.88 204 TRP A C 1
ATOM 1578 O O . TRP A 1 204 ? -12.288 14.498 19.302 1.00 75.88 204 TRP A O 1
ATOM 1588 N N . ARG A 1 205 ? -13.918 14.429 17.756 1.00 78.62 205 ARG A N 1
ATOM 1589 C CA . ARG A 1 205 ? -14.178 15.877 17.769 1.00 78.62 205 ARG A CA 1
ATOM 1590 C C . ARG A 1 205 ? -14.606 16.392 19.139 1.00 78.62 205 ARG A C 1
ATOM 1592 O O . ARG A 1 205 ? -14.125 17.450 19.549 1.00 78.62 205 ARG A O 1
ATOM 1599 N N . ALA A 1 206 ? -15.459 15.639 19.836 1.00 75.31 206 ALA A N 1
ATOM 1600 C CA . ALA A 1 206 ? -15.875 15.933 21.204 1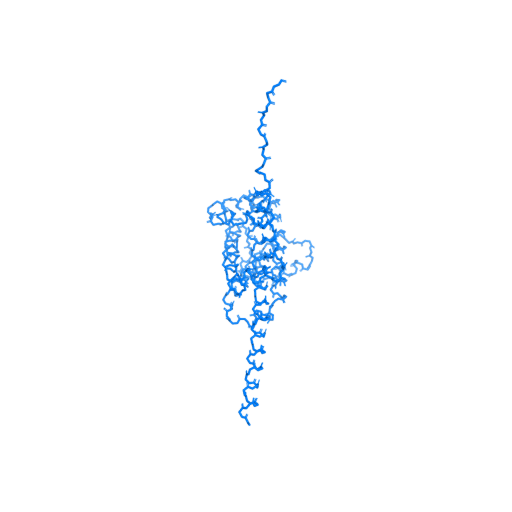.00 75.31 206 ALA A CA 1
ATOM 1601 C C . ALA A 1 206 ? -14.699 15.831 22.188 1.00 75.31 206 ALA A C 1
ATOM 1603 O O . ALA A 1 206 ? -14.548 16.671 23.068 1.00 75.31 206 ALA A O 1
ATOM 1604 N N . ARG A 1 207 ? -13.819 14.837 22.014 1.00 72.12 207 ARG A N 1
ATOM 1605 C CA . ARG A 1 207 ? -12.654 14.639 22.888 1.00 72.12 207 ARG A CA 1
ATOM 1606 C C . ARG A 1 207 ? -11.545 15.676 22.685 1.00 72.12 207 ARG A C 1
ATOM 1608 O O . ARG A 1 207 ? -10.854 16.004 23.642 1.00 72.12 207 ARG A O 1
ATOM 1615 N N . LEU A 1 208 ? -11.375 16.176 21.463 1.00 75.06 208 LEU A N 1
ATOM 1616 C CA . LEU A 1 208 ? -10.354 17.163 21.094 1.00 75.06 208 LEU A CA 1
ATOM 1617 C C . LEU A 1 208 ? -10.835 18.623 21.237 1.00 75.06 208 LEU A C 1
ATOM 1619 O O . LEU A 1 208 ? -10.096 19.536 20.885 1.00 75.06 208 LEU A O 1
ATOM 1623 N N . GLY A 1 209 ? -12.064 18.869 21.711 1.00 61.97 209 GLY A N 1
ATOM 1624 C CA . GLY A 1 209 ? -12.608 20.226 21.912 1.00 61.97 209 GLY A CA 1
ATOM 1625 C C . GLY A 1 209 ? -12.932 20.999 20.621 1.00 61.97 209 GLY A C 1
ATOM 1626 O O . GLY A 1 209 ? -13.151 22.211 20.637 1.00 61.97 209 GLY A O 1
ATOM 1627 N N . THR A 1 210 ? -12.969 20.314 19.476 1.00 59.53 210 THR A N 1
ATOM 1628 C CA . THR A 1 210 ? -13.211 20.951 18.163 1.00 59.53 210 THR A CA 1
ATOM 1629 C C . THR A 1 210 ? -14.692 21.230 17.887 1.00 59.53 210 THR A C 1
ATOM 1631 O O . THR A 1 210 ? -15.001 22.131 17.108 1.00 59.53 210 THR A O 1
ATOM 1634 N N . ALA A 1 211 ? -15.604 20.503 18.543 1.00 57.09 211 ALA A N 1
ATOM 1635 C CA . ALA A 1 211 ? -17.049 20.719 18.428 1.00 57.09 211 ALA A CA 1
ATOM 1636 C C . ALA A 1 211 ? -17.466 22.0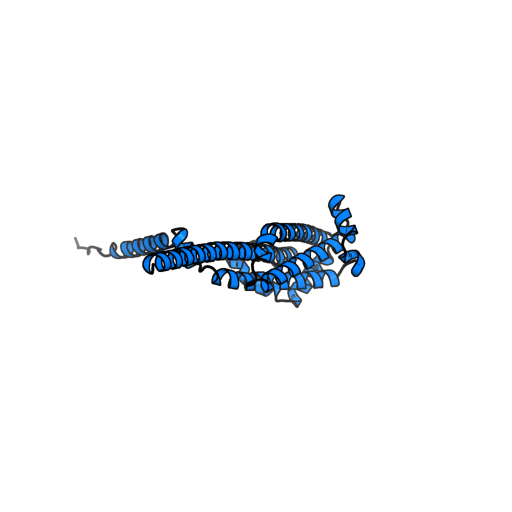82 19.016 1.00 57.09 211 ALA A C 1
ATOM 1638 O O . ALA A 1 211 ? -18.074 22.891 18.315 1.00 57.09 211 ALA A O 1
ATOM 1639 N N . ASP A 1 212 ? -17.009 22.387 20.234 1.00 55.09 212 ASP A N 1
ATOM 1640 C CA . ASP A 1 212 ? -17.284 23.659 20.920 1.00 55.09 212 ASP A CA 1
ATOM 1641 C C . ASP A 1 212 ? -16.670 24.858 20.178 1.00 55.09 212 ASP A C 1
ATOM 1643 O O . ASP A 1 212 ? -17.226 25.957 20.153 1.00 55.09 212 ASP A O 1
ATOM 1647 N N . SER A 1 213 ? -15.538 24.643 19.501 1.00 54.38 213 SER A N 1
ATOM 1648 C CA . SER A 1 213 ? -14.842 25.680 18.730 1.00 54.38 213 SER A CA 1
ATOM 1649 C C . SER A 1 213 ? -15.608 26.091 17.464 1.00 54.38 213 SER A C 1
ATOM 1651 O O . SER A 1 213 ? -15.637 27.274 17.118 1.00 54.38 213 SER A O 1
ATOM 1653 N N . GLN A 1 214 ? -16.267 25.146 16.782 1.00 54.72 214 GLN A N 1
ATOM 1654 C CA . GLN A 1 214 ? -17.103 25.439 15.610 1.00 54.72 214 GLN A CA 1
ATOM 1655 C C . GLN A 1 214 ? -18.436 26.092 15.992 1.00 54.72 214 GLN A C 1
ATOM 1657 O O . GLN A 1 214 ? -18.920 26.970 15.272 1.00 54.72 214 GLN A O 1
ATOM 1662 N N . GLU A 1 215 ? -19.015 25.714 17.129 1.00 53.97 215 GLU A N 1
ATOM 1663 C CA . GLU A 1 215 ? -20.249 26.310 17.643 1.00 53.97 215 GLU A CA 1
ATOM 1664 C C . GLU A 1 215 ? -20.007 27.742 18.156 1.00 53.97 215 GLU A C 1
ATOM 1666 O O . GLU A 1 215 ? -20.751 28.663 17.810 1.00 53.97 215 GLU A O 1
ATOM 1671 N N . ALA A 1 216 ? -18.877 27.987 18.831 1.00 54.41 216 ALA A N 1
ATOM 1672 C CA . ALA A 1 216 ? -18.432 29.328 19.220 1.00 54.41 216 ALA A CA 1
ATOM 1673 C C . ALA A 1 216 ? -18.049 30.225 18.023 1.00 54.41 216 ALA A C 1
ATOM 1675 O O . ALA A 1 216 ? -18.167 31.453 18.102 1.00 54.41 216 ALA A O 1
ATOM 1676 N N . ALA A 1 217 ? -17.583 29.643 16.912 1.00 55.91 217 ALA A N 1
ATOM 1677 C CA . ALA A 1 217 ? -17.317 30.370 15.669 1.00 55.91 217 ALA A CA 1
ATOM 1678 C C . ALA A 1 217 ? -18.618 30.744 14.936 1.00 55.91 217 ALA A C 1
ATOM 1680 O O . ALA A 1 217 ? -18.769 31.883 14.489 1.00 55.91 217 ALA A O 1
ATOM 1681 N N . ARG A 1 218 ? -19.600 29.832 14.884 1.00 56.53 218 ARG A N 1
ATOM 1682 C CA . ARG A 1 218 ? -20.937 30.103 14.322 1.00 56.53 218 ARG A CA 1
ATOM 1683 C C . ARG A 1 218 ? -21.730 31.110 15.157 1.00 56.53 218 ARG A C 1
ATOM 1685 O O . ARG A 1 218 ? -22.369 31.993 14.585 1.00 56.53 218 ARG A O 1
ATOM 1692 N N . GLY A 1 219 ? -21.636 31.049 16.486 1.00 56.66 219 GLY A N 1
ATOM 1693 C CA . GLY A 1 219 ? -22.242 32.038 17.385 1.00 56.66 219 GLY A CA 1
ATOM 1694 C C . GLY A 1 219 ? -21.688 33.453 17.176 1.00 56.66 219 GLY A C 1
ATOM 1695 O O . GLY A 1 219 ? -22.451 34.416 17.130 1.00 56.66 219 GLY A O 1
ATOM 1696 N N . ARG A 1 220 ? -20.374 33.588 16.940 1.00 54.75 220 ARG A N 1
ATOM 1697 C CA . ARG A 1 220 ? -19.735 34.881 16.632 1.00 54.75 220 ARG A CA 1
ATOM 1698 C C . ARG A 1 220 ? -20.089 35.425 15.246 1.00 54.75 220 ARG A C 1
ATOM 1700 O O . ARG A 1 220 ? -20.330 36.622 15.121 1.00 54.75 220 ARG A O 1
ATOM 1707 N N . ALA A 1 221 ? -20.185 34.567 14.229 1.00 54.00 221 ALA A N 1
ATOM 1708 C CA . ALA A 1 221 ? -20.629 34.975 12.893 1.00 54.00 221 ALA A CA 1
ATOM 1709 C C . ALA A 1 221 ? -22.094 35.456 12.891 1.00 54.00 221 ALA A C 1
ATOM 1711 O O . ALA A 1 221 ? -22.426 36.432 12.226 1.00 54.00 221 ALA A O 1
ATOM 1712 N N . SER A 1 222 ? -22.951 34.827 13.699 1.00 54.00 222 SER A N 1
ATOM 1713 C CA . SER A 1 222 ? -24.365 35.206 13.846 1.00 54.00 222 SER A CA 1
ATOM 1714 C C . SER A 1 222 ? -24.544 36.525 14.612 1.00 54.00 222 SER A C 1
ATOM 1716 O O . SER A 1 222 ? -25.402 37.335 14.264 1.00 54.00 222 SER A O 1
ATOM 1718 N N . ALA A 1 223 ? -23.700 36.778 15.620 1.00 54.59 223 ALA A N 1
ATOM 1719 C CA . ALA A 1 223 ? -23.698 38.026 16.387 1.00 54.59 223 ALA A CA 1
ATOM 1720 C C . ALA A 1 223 ? -23.129 39.224 15.595 1.00 54.59 223 ALA A C 1
ATOM 1722 O O . ALA A 1 223 ? -23.568 40.355 15.790 1.00 54.59 223 ALA A O 1
ATOM 1723 N N . GLY A 1 224 ? -22.195 38.987 14.665 1.00 46.81 224 GLY A N 1
ATOM 1724 C CA . GLY A 1 224 ? -21.637 40.028 13.792 1.00 46.81 224 GLY A CA 1
ATOM 1725 C C . GLY A 1 224 ? -22.615 40.553 12.733 1.00 46.81 224 GLY A C 1
ATOM 1726 O O . GLY A 1 224 ? -22.524 41.712 12.339 1.00 46.81 224 GLY A O 1
ATOM 1727 N N . VAL A 1 225 ? -23.589 39.738 12.312 1.00 52.56 225 VAL A N 1
ATOM 1728 C CA . VAL A 1 225 ? -24.586 40.118 11.292 1.00 52.56 225 VAL A CA 1
ATOM 1729 C C . VAL A 1 225 ? -25.739 40.947 11.880 1.00 52.56 225 VAL A C 1
ATOM 1731 O O . VAL A 1 225 ? -26.323 41.760 11.169 1.00 52.56 225 VAL A O 1
ATOM 1734 N N . GLN A 1 226 ? -26.034 40.837 13.182 1.00 49.91 226 GLN A N 1
ATOM 1735 C CA . GLN A 1 226 ? -27.094 41.636 13.825 1.00 49.91 226 GLN A CA 1
ATOM 1736 C C . GLN A 1 226 ? -26.661 43.055 14.248 1.00 49.91 226 GLN A C 1
ATOM 1738 O O . GLN A 1 226 ? -27.521 43.878 14.541 1.00 49.91 226 GLN A O 1
ATOM 1743 N N . SER A 1 227 ? -25.361 43.381 14.241 1.00 47.78 227 SER A N 1
ATOM 1744 C CA . SER A 1 227 ? -24.854 44.701 14.672 1.00 47.78 227 SER A CA 1
ATOM 1745 C C . SER A 1 227 ? -24.714 45.735 13.536 1.00 47.78 227 SER A C 1
ATOM 1747 O O . SER A 1 227 ? -24.350 46.883 13.772 1.00 47.78 227 SER A O 1
ATOM 1749 N N . SER A 1 228 ? -25.021 45.366 12.286 1.00 47.22 228 SER A N 1
ATOM 1750 C CA . SER A 1 228 ? -24.904 46.251 11.114 1.00 47.22 228 SER A CA 1
ATOM 1751 C C . SER A 1 228 ? -26.272 46.582 10.503 1.00 47.22 228 SER A C 1
ATOM 1753 O O . SER A 1 228 ? -26.527 46.298 9.333 1.00 47.22 228 SER A O 1
ATOM 1755 N N . ALA A 1 229 ? -27.171 47.186 11.281 1.00 47.53 229 ALA A N 1
ATOM 1756 C CA . ALA A 1 229 ? -28.411 47.756 10.750 1.00 47.53 229 ALA A CA 1
ATOM 1757 C C . ALA A 1 229 ? -28.869 49.001 11.530 1.00 47.53 229 ALA A C 1
ATOM 1759 O O . ALA A 1 229 ? -30.010 49.076 11.970 1.00 47.53 229 ALA A O 1
ATOM 1760 N N . THR A 1 230 ? -27.996 50.005 11.656 1.00 46.59 230 THR A N 1
ATOM 1761 C CA . THR A 1 230 ? -28.426 51.379 11.970 1.00 46.59 230 THR A CA 1
ATOM 1762 C C . THR A 1 230 ? -27.615 52.369 11.135 1.00 46.59 230 THR A C 1
ATOM 1764 O O . THR A 1 230 ? -26.603 52.899 11.580 1.00 46.59 230 THR A O 1
ATOM 1767 N N . PHE A 1 231 ? -28.049 52.606 9.895 1.00 40.22 231 PHE A N 1
ATOM 1768 C CA . PHE A 1 231 ? -27.622 53.765 9.105 1.00 40.22 231 PHE A CA 1
ATOM 1769 C C . PHE A 1 231 ? -28.588 54.930 9.381 1.00 40.22 231 PHE A C 1
ATOM 1771 O O . PHE A 1 231 ? -29.796 54.753 9.195 1.00 40.22 231 PHE A O 1
ATOM 1778 N N . PRO A 1 232 ? -28.120 56.119 9.801 1.00 43.31 232 PRO A N 1
ATOM 1779 C CA . PRO A 1 232 ? -28.967 57.302 9.866 1.00 43.31 232 PRO A CA 1
ATOM 1780 C C . PRO A 1 232 ? -29.130 57.953 8.479 1.00 43.31 232 PRO A C 1
ATOM 1782 O O . PRO A 1 232 ? -28.213 57.967 7.659 1.00 43.31 232 PRO A O 1
ATOM 1785 N N . LYS A 1 233 ? -30.337 58.476 8.233 1.00 45.09 233 LYS A N 1
ATOM 1786 C CA . LYS A 1 233 ? -30.749 59.224 7.031 1.00 45.09 233 LYS A CA 1
ATOM 1787 C C . LYS A 1 233 ? -30.000 60.564 6.889 1.00 45.09 233 LYS A C 1
ATOM 1789 O O . LYS A 1 233 ? -29.662 61.157 7.912 1.00 45.09 233 LYS A O 1
ATOM 1794 N N . PRO A 1 234 ? -29.841 61.095 5.661 1.00 43.69 234 PRO A N 1
ATOM 1795 C CA . PRO A 1 234 ? -29.283 62.423 5.436 1.00 43.69 234 PRO A CA 1
ATOM 1796 C C . PRO A 1 234 ? -30.366 63.517 5.548 1.00 43.69 234 PRO A C 1
ATOM 1798 O O . PRO A 1 234 ? -31.456 63.372 4.997 1.00 43.69 234 PRO A O 1
ATOM 1801 N N . PHE A 1 235 ? -30.042 64.617 6.227 1.00 36.53 235 PHE A N 1
ATOM 1802 C CA . PHE A 1 235 ? -30.624 65.957 6.037 1.00 36.53 235 PHE A CA 1
ATOM 1803 C C . PHE A 1 235 ? -29.480 66.802 5.438 1.00 36.53 235 PHE A C 1
ATOM 1805 O O . PHE A 1 235 ? -28.358 66.692 5.924 1.00 36.53 235 PHE A O 1
ATOM 1812 N N . ALA A 1 236 ? -29.595 67.385 4.240 1.00 42.72 236 ALA A N 1
ATOM 1813 C CA . ALA A 1 236 ? -30.343 68.601 3.887 1.00 42.72 236 ALA A CA 1
ATOM 1814 C C . ALA A 1 236 ? -29.896 69.802 4.735 1.00 42.72 236 ALA A C 1
ATOM 1816 O O . ALA A 1 236 ? -30.054 69.771 5.955 1.00 42.72 236 ALA A O 1
ATOM 1817 N N . GLU A 1 237 ? -29.327 70.812 4.070 1.00 37.22 237 GLU A N 1
ATOM 1818 C CA . GLU A 1 237 ? -28.665 71.972 4.677 1.00 37.22 237 GLU A CA 1
ATOM 1819 C C . GLU A 1 237 ? -27.491 72.502 3.847 1.00 37.22 237 GLU A C 1
ATOM 1821 O O . GLU A 1 237 ? -26.385 72.529 4.429 1.00 37.22 237 GLU A O 1
#

Foldseek 3Di:
DVVVVVVVVVVVVVVVVVVLVVLLVVLLVLLVLLLVLLLLLLVVLCVLLVNADPCCPPPVNSVVCLVVLVPLVNQLVSLLVQQVDPVSVVVSLVSLVVSLVSLCVSCVVCVVSQVVCPVCVVLNVLSVVLSVLSVLLNLQVCVVVPDPDPVSNVVSVVRVSCVPVVHDGRSRSSNSSSVSSNSSSCSSVVSNVVSCVSPPVVNVCVVVVVVVVVVVVVVVVVVVVVVPPDDDDDDDD

Sequence (237 aa):
MIVVMLSVAIINEVLERRRRQRWSILAQYVMLELVRNARLIWTGVLEHAGLLAPDGARPESVDANGPLVRDTPGLTAALRQVVVDDVRLRGLHEEIAVLAAHSDEVLGRWAAVMLNADAYAEVVDRHVELASDIGWLNGLLDNSDPPDDSRRRRRAQSSPAVQIEGGIAGEQLADRVVVIAQLAEELDRGTLELALRIVPVAWWRARLGTADSQEAARGRASAGVQSSATFPKPFAE

pLDDT: mean 81.18, std 15.59, range [36.53, 98.12]